Protein AF-0000000087150342 (afdb_homodimer)

Nearest PDB structures (foldseek):
  3lvy-assembly3_E  TM=8.341E-01  e=1.646E-03  Streptococcus mutans
  3lvy-assembly3_F  TM=7.777E-01  e=4.760E-03  Streptococcus mutans
  6k40-assembly3_C  TM=8.260E-01  e=7.714E-03  Deinococcus radiodurans R1 = ATCC 13939 = DSM 20539
  2oyo-assembly1_A  TM=7.943E-01  e=7.004E-03  Deinococcus geothermalis DSM 11300
  2prr-assembly1_E  TM=7.413E-01  e=1.591E-02  Cupriavidus pinatubonensis JMP134

Foldseek 3Di:
DQADFDDDPADPLLVVLCVVDPPVCPVHDRVSRRLSVPSVSNVCLVVLAPLDDVVAQDDLLLSLLLLLLLCLLLVNFQVNLVSCQPRCVVNVHDPVSSVCSNVNALPDPSDDPSSSLSNVVSVCCSPPVDDDPVSVVSCPVPGDPRNVVNSSSNSVSVVVVSCVCVVSVPDHDPVGDDGRPPDD/DQDDFDDDPADPLLVVLCVVDPPVCPVHDRVSRRLSVPSVSNVCLVVLAPLDDVVAQDDLLLSLLLLLLLCLVLVNFQVNLVSCQPRCVVNVHDPVSSVCSNVNALPDPSDDPSSSLSNVVSVCCVPPVDDDPVSVVSCPVPGDPRNVVNSSSNSVSVVVVSCVCVVSVPDHDPVGDDGRPPDD

Radius of gyration: 19.79 Å; Cα contacts (8 Å, |Δi|>4): 520; chains: 2; bounding box: 47×54×46 Å

pLDDT: mean 95.94, std 5.97, range [44.19, 98.94]

Solvent-accessible surface area (backbone atoms only — not comparable to full-atom values): 20322 Å² total; per-residue (Å²): 101,75,65,82,48,60,61,81,84,62,54,70,69,39,42,57,59,59,67,72,48,64,71,87,48,58,80,67,52,64,68,54,23,48,32,40,75,39,48,69,54,29,49,17,56,60,45,33,51,70,84,76,51,82,85,55,71,63,51,67,39,59,50,50,57,27,46,36,24,41,22,25,74,52,67,24,46,45,60,32,27,50,47,47,68,75,40,27,72,85,36,67,58,48,73,66,42,58,50,33,31,56,76,54,57,52,81,44,83,77,51,52,76,73,50,24,54,36,36,45,47,33,49,36,36,72,75,59,30,28,50,55,70,70,60,49,61,65,41,57,87,75,42,54,72,64,27,51,52,50,51,46,51,42,52,19,50,48,49,27,48,24,32,50,34,52,36,34,45,47,73,60,58,83,90,48,80,65,75,55,85,66,85,131,100,76,64,82,48,60,61,82,84,64,56,71,67,38,42,58,59,59,67,71,48,64,72,88,47,59,80,68,54,64,68,55,24,47,32,39,75,39,48,68,55,28,50,17,57,59,44,32,52,69,84,78,51,83,86,56,72,64,52,66,37,59,50,49,56,26,47,37,23,41,23,26,75,54,65,22,45,44,58,34,27,50,46,48,69,75,40,28,72,86,36,67,58,47,72,68,43,57,50,34,31,54,76,52,57,51,82,43,81,77,51,52,77,73,50,25,56,36,37,46,49,34,49,36,37,72,74,58,28,30,50,54,70,70,59,50,61,65,40,57,87,77,44,54,73,66,26,50,52,50,50,46,50,43,52,20,50,49,48,26,48,24,34,50,33,52,37,33,46,47,73,59,60,84,91,48,79,65,74,56,83,66,84,130

Structure (mmCIF, N/CA/C/O backbone):
data_AF-0000000087150342-model_v1
#
loop_
_entity.id
_entity.type
_entity.pdbx_description
1 polymer 'Carboxymuconolactone decarboxylase-like domain-containing protein'
#
loop_
_atom_site.group_PDB
_atom_site.id
_atom_site.type_symbol
_atom_site.label_atom_id
_atom_site.label_alt_id
_atom_site.label_comp_id
_atom_site.label_asym_id
_atom_site.label_entity_id
_atom_site.label_seq_id
_atom_site.pdbx_PDB_ins_code
_atom_site.Cartn_x
_atom_site.Cartn_y
_atom_site.Cartn_z
_atom_site.occupancy
_atom_site.B_iso_or_equiv
_atom_site.auth_seq_id
_atom_site.auth_comp_id
_atom_site.auth_asym_id
_atom_site.auth_atom_id
_atom_site.pdbx_PDB_model_num
ATOM 1 N N . MET A 1 1 ? 22.625 -0.532 2.721 1 93.44 1 MET A N 1
ATOM 2 C CA . MET A 1 1 ? 21.484 -0.766 1.847 1 93.44 1 MET A CA 1
ATOM 3 C C . MET A 1 1 ? 21.609 -2.113 1.141 1 93.44 1 MET A C 1
ATOM 5 O O . MET A 1 1 ? 22.703 -2.508 0.731 1 93.44 1 MET A O 1
ATOM 9 N N . ARG A 1 2 ? 20.547 -2.756 0.981 1 98.19 2 ARG A N 1
ATOM 10 C CA . ARG A 1 2 ? 20.531 -4.129 0.491 1 98.19 2 ARG A CA 1
ATOM 11 C C . ARG A 1 2 ? 20.516 -4.168 -1.033 1 98.19 2 ARG A C 1
ATOM 13 O O . ARG A 1 2 ? 20.953 -5.141 -1.64 1 98.19 2 ARG A O 1
ATOM 20 N N . VAL A 1 3 ? 19.922 -3.162 -1.651 1 97.88 3 VAL A N 1
ATOM 21 C CA . VAL A 1 3 ? 19.828 -3.025 -3.102 1 97.88 3 VAL A CA 1
ATOM 22 C C . VAL A 1 3 ? 20.469 -1.705 -3.533 1 97.88 3 VAL A C 1
ATOM 24 O O . VAL A 1 3 ? 20.25 -0.667 -2.908 1 97.88 3 VAL A O 1
ATOM 27 N N . GLU A 1 4 ? 21.312 -1.783 -4.543 1 95.75 4 GLU A N 1
ATOM 28 C CA . GLU A 1 4 ? 21.953 -0.568 -5.039 1 95.75 4 GLU A CA 1
ATOM 29 C C . GLU A 1 4 ? 21 0.244 -5.906 1 95.75 4 GLU A C 1
ATOM 31 O O . GLU A 1 4 ? 20.469 -0.259 -6.902 1 95.75 4 GLU A O 1
ATOM 36 N N . PRO A 1 5 ? 20.75 1.471 -5.5 1 94.94 5 PRO A N 1
ATOM 37 C CA . PRO A 1 5 ? 19.938 2.312 -6.375 1 94.94 5 PRO A CA 1
ATOM 38 C C . PRO A 1 5 ? 20.641 2.67 -7.68 1 94.94 5 PRO A C 1
ATOM 40 O O . PRO A 1 5 ? 21.859 2.578 -7.77 1 94.94 5 PRO A O 1
ATOM 43 N N . LEU A 1 6 ? 19.891 3.012 -8.617 1 93.12 6 LEU A N 1
ATOM 44 C CA . LEU A 1 6 ? 20.484 3.498 -9.859 1 93.12 6 LEU A CA 1
ATOM 45 C C . LEU A 1 6 ? 21.25 4.789 -9.633 1 93.12 6 LEU A C 1
ATOM 47 O O . LEU A 1 6 ? 20.828 5.648 -8.859 1 93.12 6 LEU A O 1
ATOM 51 N N . ILE A 1 7 ? 22.297 4.836 -10.336 1 89.06 7 ILE A N 1
ATOM 52 C CA . ILE A 1 7 ? 23.094 6.059 -10.312 1 89.06 7 ILE A CA 1
ATOM 53 C C . ILE A 1 7 ? 23.172 6.652 -11.719 1 89.06 7 ILE A C 1
ATOM 55 O O . ILE A 1 7 ? 23.109 5.922 -12.711 1 89.06 7 ILE A O 1
ATOM 59 N N . PRO A 1 8 ? 23.203 7.973 -11.844 1 90 8 PRO A N 1
ATOM 60 C CA . PRO A 1 8 ? 23.344 8.562 -13.172 1 90 8 PRO A CA 1
ATOM 61 C C . PRO A 1 8 ? 24.562 8.039 -13.93 1 90 8 PRO A C 1
ATOM 63 O O . PRO A 1 8 ? 25.547 7.598 -13.312 1 90 8 PRO A O 1
ATOM 66 N N . PRO A 1 9 ? 24.531 8.211 -15.273 1 93.62 9 PRO A N 1
ATOM 67 C CA . PRO A 1 9 ? 23.422 8.695 -16.094 1 93.62 9 PRO A CA 1
ATOM 68 C C . PRO A 1 9 ? 22.266 7.699 -16.188 1 93.62 9 PRO A C 1
ATOM 70 O O . PRO A 1 9 ? 22.5 6.492 -16.266 1 93.62 9 PRO A O 1
ATOM 73 N N . TYR A 1 10 ? 21.078 8.234 -16.078 1 94.5 10 TYR A N 1
ATOM 74 C CA . TYR A 1 10 ? 19.875 7.426 -16.188 1 94.5 10 TYR A CA 1
ATOM 75 C C . TYR A 1 10 ? 19.516 7.184 -17.641 1 94.5 10 TYR A C 1
ATOM 77 O O . TYR A 1 10 ? 19.875 7.965 -18.531 1 94.5 10 TYR A O 1
ATOM 85 N N . SER A 1 11 ? 18.875 6.066 -17.859 1 94.88 11 SER A N 1
ATOM 86 C CA . SER A 1 11 ? 18.266 5.891 -19.172 1 94.88 11 SER A CA 1
ATOM 87 C C . SER A 1 11 ? 17.266 6.996 -19.469 1 94.88 11 SER A C 1
ATOM 89 O O . SER A 1 11 ? 16.781 7.668 -18.547 1 94.88 11 SER A O 1
ATOM 91 N N . ALA A 1 12 ? 16.922 7.203 -20.688 1 96.12 12 ALA A N 1
ATOM 92 C CA . ALA A 1 12 ? 15.977 8.227 -21.094 1 96.12 12 ALA A CA 1
ATOM 93 C C . ALA A 1 12 ? 14.617 8.016 -20.438 1 96.12 12 ALA A C 1
ATOM 95 O O . ALA A 1 12 ? 13.953 8.977 -20.047 1 96.12 12 ALA A O 1
ATOM 96 N N . HIS A 1 13 ? 14.211 6.777 -20.344 1 96.06 13 HIS A N 1
ATOM 97 C CA . HIS A 1 13 ? 12.914 6.457 -19.75 1 96.06 13 HIS A CA 1
ATOM 98 C C . HIS A 1 13 ? 12.883 6.816 -18.281 1 96.06 13 HIS A C 1
ATOM 100 O O . HIS A 1 13 ? 11.922 7.422 -17.797 1 96.06 13 HIS A O 1
ATOM 106 N N . VAL A 1 14 ? 13.961 6.453 -17.562 1 96.44 14 VAL A N 1
ATOM 107 C CA . VAL A 1 14 ? 14.039 6.766 -16.141 1 96.44 14 VAL A CA 1
ATOM 108 C C . VAL A 1 14 ? 14.133 8.273 -15.938 1 96.44 14 VAL A C 1
ATOM 110 O O . VAL A 1 14 ? 13.461 8.844 -15.078 1 96.44 14 VAL A O 1
ATOM 113 N N . GLN A 1 15 ? 14.93 8.898 -16.797 1 95.69 15 GLN A N 1
ATOM 114 C CA . GLN A 1 15 ? 15.094 10.344 -16.703 1 95.69 15 GLN A CA 1
ATOM 115 C C . GLN A 1 15 ? 13.758 11.062 -16.906 1 95.69 15 GLN A C 1
ATOM 117 O O . GLN A 1 15 ? 13.461 12.039 -16.219 1 95.69 15 GLN A O 1
ATOM 122 N N . ALA A 1 16 ? 12.984 10.664 -17.812 1 96.31 16 ALA A N 1
ATOM 123 C CA . ALA A 1 16 ? 11.68 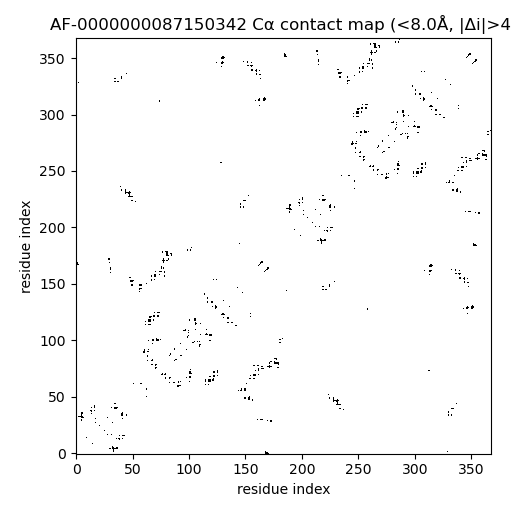11.258 -18.094 1 96.31 16 ALA A CA 1
ATOM 124 C C . ALA A 1 16 ? 10.773 11.203 -16.875 1 96.31 16 ALA A C 1
ATOM 126 O O . ALA A 1 16 ? 10.047 12.156 -16.578 1 96.31 16 ALA A O 1
ATOM 127 N N . GLU A 1 17 ? 10.805 10.023 -16.156 1 95.5 17 GLU A N 1
ATOM 128 C CA . GLU A 1 17 ? 10.016 9.883 -14.938 1 95.5 17 GLU A CA 1
ATOM 129 C C . GLU A 1 17 ? 10.523 10.82 -13.844 1 95.5 17 GLU A C 1
ATOM 131 O O . GLU A 1 17 ? 9.734 11.453 -13.148 1 95.5 17 GLU A O 1
ATOM 136 N N . LEU A 1 18 ? 11.828 10.906 -13.672 1 95.31 18 LEU A N 1
ATOM 137 C CA . LEU A 1 18 ? 12.438 11.711 -12.617 1 95.31 18 LEU A CA 1
ATOM 138 C C . LEU A 1 18 ? 12.227 13.195 -12.883 1 95.31 18 LEU A C 1
ATOM 140 O O . LEU A 1 18 ? 12.094 13.984 -11.945 1 95.31 18 LEU A O 1
ATOM 144 N N . ASP A 1 19 ? 12.094 13.594 -14.188 1 95.69 19 ASP A N 1
ATOM 145 C CA . ASP A 1 19 ? 11.883 14.984 -14.578 1 95.69 19 ASP A CA 1
ATOM 146 C C . ASP A 1 19 ? 10.508 15.477 -14.133 1 95.69 19 ASP A C 1
ATOM 148 O O . ASP A 1 19 ? 10.266 16.688 -14.078 1 95.69 19 ASP A O 1
ATOM 152 N N . LEU A 1 20 ? 9.633 14.578 -13.852 1 94.25 20 LEU A N 1
ATOM 153 C CA . LEU A 1 20 ? 8.281 14.938 -13.438 1 94.25 20 LEU A CA 1
ATOM 154 C C . LEU A 1 20 ? 8.227 15.219 -11.945 1 94.25 20 LEU A C 1
ATOM 156 O O . LEU A 1 20 ? 7.219 15.719 -11.438 1 94.25 20 LEU A O 1
ATOM 160 N N . LEU A 1 21 ? 9.305 14.93 -11.164 1 93.94 21 LEU A N 1
ATOM 161 C CA . LEU A 1 21 ? 9.344 15.172 -9.727 1 93.94 21 LEU A CA 1
ATOM 162 C C . LEU A 1 21 ? 9.578 16.656 -9.43 1 93.94 21 LEU A C 1
ATOM 164 O O . LEU A 1 21 ? 10.203 17.359 -10.227 1 93.94 21 LEU A O 1
ATOM 168 N N . PRO A 1 22 ? 9.086 17.094 -8.273 1 91.06 22 PRO A N 1
ATOM 169 C CA . PRO A 1 22 ? 9.477 18.453 -7.863 1 91.06 22 PRO A CA 1
ATOM 170 C C . PRO A 1 22 ? 10.992 18.641 -7.836 1 91.06 22 PRO A C 1
ATOM 172 O O . PRO A 1 22 ? 11.727 17.734 -7.43 1 91.06 22 PRO A O 1
ATOM 175 N N . LYS A 1 23 ? 11.391 19.797 -8.234 1 91.94 23 LYS A N 1
ATOM 176 C CA . LYS A 1 23 ? 12.812 20.109 -8.312 1 91.94 23 LYS A CA 1
ATOM 177 C C . LYS A 1 23 ? 13.477 19.969 -6.945 1 91.94 23 LYS A C 1
ATOM 179 O O . LYS A 1 23 ? 14.633 19.547 -6.852 1 91.94 23 LYS A O 1
ATOM 184 N N . SER A 1 24 ? 12.734 20.234 -5.926 1 89.12 24 SER A N 1
ATOM 185 C CA . SER A 1 24 ? 13.266 20.203 -4.566 1 89.12 24 SER A CA 1
ATOM 186 C C . SER A 1 24 ? 13.586 18.766 -4.133 1 89.12 24 SER A C 1
ATOM 188 O O . SER A 1 24 ? 14.258 18.562 -3.123 1 89.12 24 SER A O 1
ATOM 190 N N . TRP A 1 25 ? 13.133 17.797 -4.895 1 90.25 25 TRP A N 1
ATOM 191 C CA . TRP A 1 25 ? 13.367 16.391 -4.543 1 90.25 25 TRP A CA 1
ATOM 192 C C . TRP A 1 25 ? 14.602 15.852 -5.25 1 90.25 25 TRP A C 1
ATOM 194 O O . TRP A 1 25 ? 15.008 14.711 -5.023 1 90.25 25 TRP A O 1
ATOM 204 N N . LEU A 1 26 ? 15.312 16.781 -5.996 1 87.88 26 LEU A N 1
ATOM 205 C CA . LEU A 1 26 ? 16.469 16.359 -6.777 1 87.88 26 LEU A CA 1
ATOM 206 C C . LEU A 1 26 ? 17.766 16.734 -6.078 1 87.88 26 LEU A C 1
ATOM 208 O O . LEU A 1 26 ? 17.875 17.828 -5.512 1 87.88 26 LEU A O 1
ATOM 212 N N . PRO A 1 27 ? 18.875 15.789 -6.137 1 90.12 27 PRO A N 1
ATOM 213 C CA . PRO A 1 27 ? 18.781 14.43 -6.676 1 90.12 27 PRO A CA 1
ATOM 214 C C . PRO A 1 27 ? 17.688 13.602 -6 1 90.12 27 PRO A C 1
ATOM 216 O O . PRO A 1 27 ? 17.375 13.836 -4.832 1 90.12 27 PRO A O 1
ATOM 219 N N . PRO A 1 28 ? 17.156 12.664 -6.746 1 93 28 PRO A N 1
ATOM 220 C CA . PRO A 1 28 ? 15.953 11.992 -6.246 1 93 28 PRO A CA 1
ATOM 221 C C . PRO A 1 28 ? 16.203 11.219 -4.953 1 93 28 PRO A C 1
ATOM 223 O O . PRO A 1 28 ? 17.312 10.719 -4.734 1 93 28 PRO A O 1
ATOM 226 N N . PHE A 1 29 ? 15.094 11.141 -4.141 1 94 29 PHE A N 1
ATOM 227 C CA . PHE A 1 29 ? 15.172 10.297 -2.953 1 94 29 PHE A CA 1
ATOM 228 C C . PHE A 1 29 ? 15.477 8.852 -3.336 1 94 29 PHE A C 1
ATOM 230 O O . PHE A 1 29 ? 15.164 8.414 -4.445 1 94 29 PHE A O 1
ATOM 237 N N . GLN A 1 30 ? 16.031 8.133 -2.471 1 95.19 30 GLN A N 1
ATOM 238 C CA . GLN A 1 30 ? 16.578 6.801 -2.732 1 95.19 30 GLN A CA 1
ATOM 239 C C . GLN A 1 30 ? 15.492 5.871 -3.281 1 95.19 30 GLN A C 1
ATOM 241 O O . GLN A 1 30 ? 15.781 4.988 -4.094 1 95.19 30 GLN A O 1
ATOM 246 N N . HIS A 1 31 ? 14.234 6.062 -2.838 1 97.44 31 HIS A N 1
ATOM 247 C CA . HIS A 1 31 ? 13.148 5.211 -3.32 1 97.44 31 HIS A CA 1
ATOM 248 C C . HIS A 1 31 ? 13.039 5.266 -4.84 1 97.44 31 HIS A C 1
ATOM 250 O O . HIS A 1 31 ? 12.82 4.238 -5.488 1 97.44 31 HIS A O 1
ATOM 256 N N . TYR A 1 32 ? 13.258 6.449 -5.387 1 96.81 32 TYR A N 1
ATOM 257 C CA . TYR A 1 32 ? 13.148 6.621 -6.832 1 96.81 32 TYR A CA 1
ATOM 258 C C . TYR A 1 32 ? 14.312 5.949 -7.551 1 96.81 32 TYR A C 1
ATOM 260 O O . TYR A 1 32 ? 14.133 5.375 -8.625 1 96.81 32 TYR A O 1
ATOM 268 N N . GLY A 1 33 ? 15.477 6.027 -6.945 1 95.94 33 GLY A N 1
ATOM 269 C CA . GLY A 1 33 ? 16.609 5.32 -7.508 1 95.94 33 GLY A CA 1
ATOM 270 C C . GLY A 1 33 ? 16.469 3.812 -7.469 1 95.94 33 GLY A C 1
ATOM 271 O O . GLY A 1 33 ? 16.828 3.121 -8.422 1 95.94 33 GLY A O 1
ATOM 272 N N . LEU A 1 34 ? 15.938 3.303 -6.363 1 98.06 34 LEU A N 1
ATOM 273 C CA . LEU A 1 34 ? 15.703 1.869 -6.234 1 98.06 34 LEU A CA 1
ATOM 274 C C . LEU A 1 34 ? 14.688 1.39 -7.27 1 98.06 34 LEU A C 1
ATOM 276 O O . LEU A 1 34 ? 14.961 0.444 -8.016 1 98.06 34 LEU A O 1
ATOM 280 N N . LEU A 1 35 ? 13.547 2.125 -7.371 1 98.12 35 LEU A N 1
ATOM 281 C CA . LEU A 1 35 ? 12.477 1.703 -8.266 1 98.12 35 LEU A CA 1
ATOM 282 C C . LEU A 1 35 ? 12.828 2.012 -9.719 1 98.12 35 LEU A C 1
ATOM 284 O O . LEU A 1 35 ? 12.273 1.407 -10.641 1 98.12 35 LEU A O 1
ATOM 288 N N . GLY A 1 36 ? 13.789 2.891 -9.945 1 97.19 36 GLY A N 1
ATOM 289 C CA . GLY A 1 36 ? 14.273 3.229 -11.273 1 97.19 36 GLY A CA 1
ATOM 290 C C . GLY A 1 36 ? 14.992 2.082 -11.961 1 97.19 36 GLY A C 1
ATOM 291 O O . GLY A 1 36 ? 15.242 2.131 -13.164 1 97.19 36 GLY A O 1
ATOM 292 N N . ARG A 1 37 ? 15.344 1.051 -11.18 1 97.06 37 ARG A N 1
ATOM 293 C CA . ARG A 1 37 ? 15.961 -0.134 -11.766 1 97.06 37 ARG A CA 1
ATOM 294 C C . ARG A 1 37 ? 15.078 -0.734 -12.852 1 97.06 37 ARG A C 1
ATOM 296 O O . ARG A 1 37 ? 15.57 -1.401 -13.766 1 97.06 37 ARG A O 1
ATOM 303 N N . ASP A 1 38 ? 13.797 -0.529 -12.773 1 96.81 38 ASP A N 1
ATOM 304 C CA . ASP A 1 38 ? 12.812 -0.771 -13.812 1 96.81 38 ASP A CA 1
ATOM 305 C C . ASP A 1 38 ? 11.875 0.423 -13.969 1 96.81 38 ASP A C 1
ATOM 307 O O . ASP A 1 38 ? 11.07 0.71 -13.078 1 96.81 38 ASP A O 1
ATOM 311 N N . PRO A 1 39 ? 11.883 1.073 -15.141 1 96.12 39 PRO A N 1
ATOM 312 C CA . PRO A 1 39 ? 11.086 2.291 -15.297 1 96.12 39 PRO A CA 1
ATOM 313 C C . PRO A 1 39 ? 9.594 2.045 -15.117 1 96.12 39 PRO A C 1
ATOM 315 O O . PRO A 1 39 ? 8.852 2.959 -14.75 1 96.12 39 PRO A O 1
ATOM 318 N N . ARG A 1 40 ? 9.156 0.819 -15.344 1 97.12 40 ARG A N 1
ATOM 319 C CA . ARG A 1 40 ? 7.746 0.508 -15.141 1 97.12 40 ARG A CA 1
ATOM 320 C C . ARG A 1 40 ? 7.398 0.479 -13.648 1 97.12 40 ARG A C 1
ATOM 322 O O . ARG A 1 40 ? 6.32 0.922 -13.25 1 97.12 40 ARG A O 1
ATOM 329 N N . LEU A 1 41 ? 8.312 -0.052 -12.797 1 98.25 41 LEU A N 1
ATOM 330 C CA . LEU A 1 41 ? 8.125 -0.018 -11.352 1 98.25 41 LEU A CA 1
ATOM 331 C C . LEU A 1 41 ? 8.172 1.415 -10.828 1 98.25 41 LEU A C 1
ATOM 333 O O . LEU A 1 41 ? 7.355 1.796 -9.984 1 98.25 41 LEU A O 1
ATOM 337 N N . LEU A 1 42 ? 9.102 2.193 -11.383 1 97.88 42 LEU A N 1
ATOM 338 C CA . LEU A 1 42 ? 9.211 3.594 -10.992 1 97.88 42 LEU A CA 1
ATOM 339 C C . LEU A 1 42 ? 7.938 4.355 -11.336 1 97.88 42 LEU A C 1
ATOM 341 O O . LEU A 1 42 ? 7.426 5.117 -10.508 1 97.88 42 LEU A O 1
ATOM 345 N N . ARG A 1 43 ? 7.395 4.148 -12.508 1 96.94 43 ARG A N 1
ATOM 346 C CA . ARG A 1 43 ? 6.18 4.828 -12.953 1 96.94 43 ARG A CA 1
ATOM 347 C C . ARG A 1 43 ? 4.992 4.461 -12.07 1 96.94 43 ARG A C 1
ATOM 349 O O . ARG A 1 43 ? 4.234 5.332 -11.648 1 96.94 43 ARG A O 1
ATOM 356 N N . ALA A 1 44 ? 4.836 3.191 -11.797 1 97.75 44 ALA A N 1
ATOM 357 C CA . ALA A 1 44 ? 3.744 2.725 -10.953 1 97.75 44 ALA A CA 1
ATOM 358 C C . ALA A 1 44 ? 3.826 3.342 -9.555 1 97.75 44 ALA A C 1
ATOM 360 O O . ALA A 1 44 ? 2.816 3.791 -9.008 1 97.75 44 ALA A O 1
ATOM 361 N N . TYR A 1 45 ? 5.035 3.391 -9.008 1 98.31 45 TYR A N 1
ATOM 362 C CA . TYR A 1 45 ? 5.285 3.967 -7.688 1 98.31 45 TYR A CA 1
ATOM 363 C C . TYR A 1 45 ? 4.93 5.449 -7.664 1 98.31 45 TYR A C 1
ATOM 365 O O . TYR A 1 45 ? 4.223 5.91 -6.766 1 98.31 45 TYR A O 1
ATOM 373 N N . ARG A 1 46 ? 5.387 6.109 -8.672 1 96.62 46 ARG A N 1
ATOM 374 C CA . ARG A 1 46 ? 5.164 7.547 -8.742 1 96.62 46 ARG A CA 1
ATOM 375 C C . ARG A 1 46 ? 3.684 7.863 -8.93 1 96.62 46 ARG A C 1
ATOM 377 O O . ARG A 1 46 ? 3.127 8.711 -8.227 1 96.62 46 ARG A O 1
ATOM 384 N N . LEU A 1 47 ? 3.043 7.172 -9.812 1 95.25 47 LEU A N 1
ATOM 385 C CA . LEU A 1 47 ? 1.661 7.477 -10.164 1 95.25 47 LEU A CA 1
ATOM 386 C C . LEU A 1 47 ? 0.697 6.949 -9.109 1 95.25 47 LEU A C 1
ATOM 388 O O . LEU A 1 47 ? -0.437 7.422 -9.008 1 95.25 47 LEU A O 1
ATOM 392 N N . GLY A 1 48 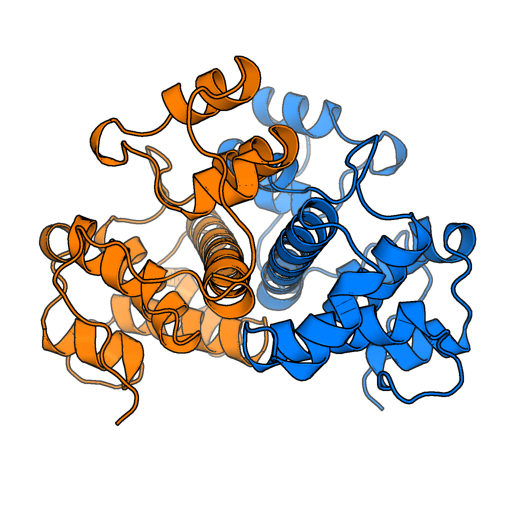? 1.179 5.984 -8.375 1 96.75 48 GLY A N 1
ATOM 393 C CA . GLY A 1 48 ? 0.32 5.387 -7.367 1 96.75 48 GLY A CA 1
ATOM 394 C C . GLY A 1 48 ? 0.19 6.238 -6.117 1 96.75 48 GLY A C 1
ATOM 395 O O . GLY A 1 48 ? -0.654 5.969 -5.262 1 96.75 48 GLY A O 1
ATOM 396 N N . SER A 1 49 ? 1.078 7.27 -6.18 1 93.31 49 SER A N 1
ATOM 397 C CA . SER A 1 49 ? 1.004 8.156 -5.023 1 93.31 49 SER A CA 1
ATOM 398 C C . SER A 1 49 ? -0.115 9.18 -5.184 1 93.31 49 SER A C 1
ATOM 400 O O . SER A 1 49 ? -0.271 9.773 -6.254 1 93.31 49 SER A O 1
ATOM 402 N N . VAL A 1 50 ? -1.024 9.344 -4.066 1 94.75 50 VAL A N 1
ATOM 403 C CA . VAL A 1 50 ? -2.096 10.336 -4.109 1 94.75 50 VAL A CA 1
ATOM 404 C C . VAL A 1 50 ? -1.846 11.406 -3.053 1 94.75 50 VAL A C 1
ATOM 406 O O . VAL A 1 50 ? -2.768 12.125 -2.656 1 94.75 50 VAL A O 1
ATOM 409 N N . ALA A 1 51 ? -0.579 11.531 -2.717 1 90.75 51 ALA A N 1
ATOM 410 C CA . ALA A 1 51 ? -0.239 12.414 -1.608 1 90.75 51 ALA A CA 1
ATOM 411 C C . ALA A 1 51 ? -0.303 13.875 -2.037 1 90.75 51 ALA A C 1
ATOM 413 O O . ALA A 1 51 ? -0.516 14.766 -1.207 1 90.75 51 ALA A O 1
ATOM 414 N N . TYR A 1 52 ? -0.23 14.094 -3.428 1 91.94 52 TYR A N 1
ATOM 415 C CA . TYR A 1 52 ? -0.06 15.492 -3.818 1 91.94 52 TYR A CA 1
ATOM 416 C C . TYR A 1 52 ? -1.114 15.906 -4.836 1 91.94 52 TYR A C 1
ATOM 418 O O . TYR A 1 52 ? -0.835 16.703 -5.742 1 91.94 52 TYR A O 1
ATOM 426 N N . LEU A 1 53 ? -2.252 15.273 -4.652 1 92.38 53 LEU A N 1
ATOM 427 C CA . LEU A 1 53 ? -3.387 15.695 -5.465 1 92.38 53 LEU A CA 1
ATOM 428 C C . LEU A 1 53 ? -3.688 17.172 -5.25 1 92.38 53 LEU A C 1
ATOM 430 O O . LEU A 1 53 ? -3.719 17.656 -4.113 1 92.38 53 LEU A O 1
ATOM 434 N N . ASP A 1 54 ? -3.957 17.891 -6.34 1 91.88 54 ASP A N 1
ATOM 435 C CA . ASP A 1 54 ? -4.297 19.312 -6.293 1 91.88 54 ASP A CA 1
ATOM 436 C C . ASP A 1 54 ? -5.422 19.641 -7.27 1 91.88 54 ASP A C 1
ATOM 438 O O . ASP A 1 54 ? -5.227 19.594 -8.484 1 91.88 54 ASP A O 1
ATOM 442 N N . PRO A 1 55 ? -6.668 19.984 -6.871 1 95.12 55 PRO A N 1
ATOM 443 C CA . PRO A 1 55 ? -7.023 20.031 -5.449 1 95.12 55 PRO A CA 1
ATOM 444 C C . PRO A 1 55 ? -7.211 18.656 -4.836 1 95.12 55 PRO A C 1
ATOM 446 O O . PRO A 1 55 ? -7.641 17.719 -5.523 1 95.12 55 PRO A O 1
ATOM 449 N N . GLY A 1 56 ? -6.852 18.531 -3.535 1 96.5 56 GLY A N 1
ATOM 450 C CA . GLY A 1 56 ? -7.113 17.312 -2.801 1 96.5 56 GLY A CA 1
ATOM 451 C C . GLY A 1 56 ? -8.422 17.344 -2.031 1 96.5 56 GLY A C 1
ATOM 452 O O . GLY A 1 56 ? -9.156 18.328 -2.09 1 96.5 56 GLY A O 1
ATOM 453 N N . HIS A 1 57 ? -8.703 16.188 -1.372 1 98.44 57 HIS A N 1
ATOM 454 C CA . HIS A 1 57 ? -9.93 16.062 -0.598 1 98.44 57 HIS A CA 1
ATOM 455 C C . HIS A 1 57 ? -9.664 16.266 0.892 1 98.44 57 HIS A C 1
ATOM 457 O O . HIS A 1 57 ? -10.594 16.219 1.702 1 98.44 57 HIS A O 1
ATOM 463 N N . ILE A 1 58 ? -8.367 16.422 1.237 1 98.38 58 ILE A N 1
ATOM 464 C CA . ILE A 1 58 ? -7.961 16.656 2.617 1 98.38 58 ILE A CA 1
ATOM 465 C C . ILE A 1 58 ? -6.992 17.844 2.674 1 98.38 58 ILE A C 1
ATOM 467 O O . ILE A 1 58 ? -6.336 18.156 1.679 1 98.38 58 ILE A O 1
ATOM 471 N N . THR A 1 59 ? -6.887 18.484 3.799 1 97.94 59 THR A N 1
ATOM 472 C CA . THR A 1 59 ? -5.984 19.609 3.98 1 97.94 59 THR A CA 1
ATOM 473 C C . THR A 1 59 ? -4.547 19.141 4.176 1 97.94 59 THR A C 1
ATOM 475 O O . THR A 1 59 ? -4.316 17.953 4.441 1 97.94 59 THR A O 1
ATOM 478 N N . LEU A 1 60 ? -3.656 20.062 4.059 1 98.12 60 LEU A N 1
ATOM 479 C CA . LEU A 1 60 ? -2.248 19.766 4.305 1 98.12 60 LEU A CA 1
ATOM 480 C C . LEU A 1 60 ? -2.043 19.234 5.719 1 98.12 60 LEU A C 1
ATOM 482 O O . LEU A 1 60 ? -1.307 18.266 5.918 1 98.12 60 LEU A O 1
ATOM 486 N N . ARG A 1 61 ? -2.658 19.859 6.691 1 98.5 61 ARG A N 1
ATOM 487 C CA . ARG A 1 61 ? -2.51 19.406 8.07 1 98.5 61 ARG A CA 1
ATOM 488 C C . ARG A 1 61 ? -3.061 18 8.25 1 98.5 61 ARG A C 1
ATOM 490 O O . ARG A 1 61 ? -2.416 17.141 8.867 1 98.5 61 ARG A O 1
ATOM 497 N N . GLN A 1 62 ? -4.277 17.688 7.684 1 98.62 62 GLN A N 1
ATOM 498 C CA . GLN A 1 62 ? -4.859 16.344 7.785 1 98.62 62 GLN A CA 1
ATOM 499 C C . GLN A 1 62 ? -3.936 15.297 7.184 1 98.62 62 GLN A C 1
ATOM 501 O O . GLN A 1 62 ? -3.715 14.242 7.785 1 98.62 62 GLN A O 1
ATOM 506 N N . ARG A 1 63 ? -3.375 15.625 6.055 1 98.75 63 ARG A N 1
ATOM 507 C CA . ARG A 1 63 ? -2.461 14.711 5.371 1 98.75 63 ARG A CA 1
ATOM 508 C C . ARG A 1 63 ? -1.242 14.406 6.238 1 98.75 63 ARG A C 1
ATOM 510 O O . ARG A 1 63 ? -0.883 13.242 6.426 1 98.75 63 ARG A O 1
ATOM 517 N N . GLU A 1 64 ? -0.668 15.438 6.797 1 98.69 64 GLU A N 1
ATOM 518 C C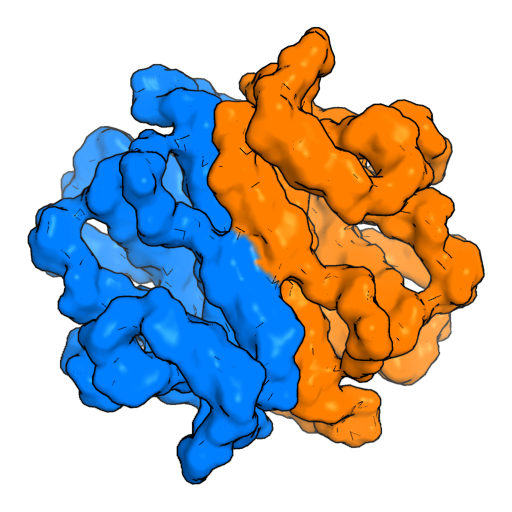A . GLU A 1 64 ? 0.616 15.25 7.465 1 98.69 64 GLU A CA 1
ATOM 519 C C . GLU A 1 64 ? 0.434 14.625 8.844 1 98.69 64 GLU A C 1
ATOM 521 O O . GLU A 1 64 ? 1.251 13.805 9.273 1 98.69 64 GLU A O 1
ATOM 526 N N . VAL A 1 65 ? -0.647 14.992 9.562 1 98.88 65 VAL A N 1
ATOM 527 C CA . VAL A 1 65 ? -0.933 14.336 10.836 1 98.88 65 VAL A CA 1
ATOM 528 C C . VAL A 1 65 ? -1.136 12.836 10.602 1 98.88 65 VAL A C 1
ATOM 530 O O . VAL A 1 65 ? -0.568 12.008 11.32 1 98.88 65 VAL A O 1
ATOM 533 N N . PHE A 1 66 ? -1.916 12.5 9.602 1 98.94 66 PHE A N 1
ATOM 534 C CA . PHE A 1 66 ? -2.213 11.117 9.266 1 98.94 66 PHE A CA 1
ATOM 535 C C . PHE A 1 66 ? -0.944 10.375 8.867 1 98.94 66 PHE A C 1
ATOM 537 O O . PHE A 1 66 ? -0.662 9.297 9.398 1 98.94 66 PHE A O 1
ATOM 544 N N . LEU A 1 67 ? -0.104 10.961 8.031 1 98.88 67 LEU A N 1
ATOM 545 C CA . LEU A 1 67 ? 1.061 10.273 7.488 1 98.88 67 LEU A CA 1
ATOM 546 C C . LEU A 1 67 ? 2.162 10.156 8.531 1 98.88 67 LEU A C 1
ATOM 548 O O . LEU A 1 67 ? 2.906 9.172 8.555 1 98.88 67 LEU A O 1
ATOM 552 N N . LEU A 1 68 ? 2.244 11.148 9.43 1 98.75 68 LEU A N 1
ATOM 553 C CA . LEU A 1 68 ? 3.195 11.016 10.523 1 98.75 68 LEU A CA 1
ATOM 554 C C . LEU A 1 68 ? 2.863 9.805 11.391 1 98.75 68 LEU A C 1
ATOM 556 O O . LEU A 1 68 ? 3.76 9.055 11.789 1 98.75 68 LEU A O 1
ATOM 560 N N . ARG A 1 69 ? 1.579 9.57 11.625 1 98.88 69 ARG A N 1
ATOM 561 C CA . ARG A 1 69 ? 1.201 8.414 12.438 1 98.88 69 ARG A CA 1
ATOM 562 C C . ARG A 1 69 ? 1.391 7.117 11.664 1 98.88 69 ARG A C 1
ATOM 564 O O . ARG A 1 69 ? 1.864 6.121 12.219 1 98.88 69 ARG A O 1
ATOM 571 N N . VAL A 1 70 ? 1.032 7.113 10.352 1 98.81 70 VAL A N 1
ATOM 572 C CA . VAL A 1 70 ? 1.196 5.922 9.523 1 98.81 70 VAL A CA 1
ATOM 573 C C . VAL A 1 70 ? 2.664 5.5 9.516 1 98.81 70 VAL A C 1
ATOM 575 O O . VAL A 1 70 ? 2.979 4.328 9.734 1 98.81 70 VAL A O 1
ATOM 578 N N . THR A 1 71 ? 3.576 6.461 9.242 1 98.38 71 THR A N 1
ATOM 579 C CA . THR A 1 71 ? 5 6.145 9.188 1 98.38 71 THR A CA 1
ATOM 580 C C . THR A 1 71 ? 5.539 5.844 10.586 1 98.38 71 THR A C 1
ATOM 582 O O . THR A 1 71 ? 6.402 4.977 10.75 1 98.38 71 THR A O 1
ATOM 585 N N . GLY A 1 72 ? 5.023 6.516 11.625 1 98.12 72 GLY A N 1
ATOM 586 C CA . GLY A 1 72 ? 5.398 6.23 12.992 1 98.12 72 GLY A CA 1
ATOM 587 C C . GLY A 1 72 ? 5.066 4.812 13.422 1 98.12 72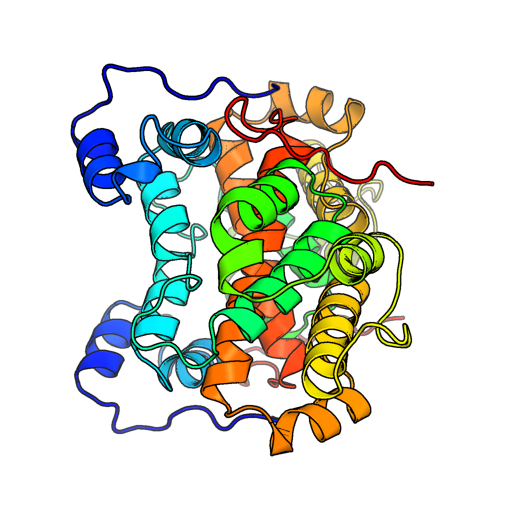 GLY A C 1
ATOM 588 O O . GLY A 1 72 ? 5.898 4.125 14.016 1 98.12 72 GLY A O 1
ATOM 589 N N . ARG A 1 73 ? 3.857 4.324 13.094 1 98.25 73 ARG A N 1
ATOM 590 C CA . ARG A 1 73 ? 3.418 2.982 13.461 1 98.25 73 ARG A CA 1
ATOM 591 C C . ARG A 1 73 ? 4.277 1.919 12.789 1 98.25 73 ARG A C 1
ATOM 593 O O . ARG A 1 73 ? 4.508 0.849 13.352 1 98.25 73 ARG A O 1
ATOM 600 N N . CYS A 1 74 ? 4.777 2.271 11.625 1 97.94 74 CYS A N 1
ATOM 601 C CA . CYS A 1 74 ? 5.641 1.347 10.898 1 97.94 74 CYS A CA 1
ATOM 602 C C . CYS A 1 74 ? 7.086 1.459 11.367 1 97.94 74 CYS A C 1
ATOM 604 O O . CYS A 1 74 ? 7.953 0.722 10.906 1 97.94 74 CYS A O 1
ATOM 606 N N . GLN A 1 75 ? 7.363 2.447 12.227 1 97 75 GLN A N 1
ATOM 607 C CA . GLN A 1 75 ? 8.727 2.744 12.641 1 97 75 GLN A CA 1
ATOM 608 C C . GLN A 1 75 ? 9.617 3.027 11.438 1 97 75 GLN A C 1
ATOM 610 O O . GLN A 1 75 ? 10.75 2.539 11.367 1 97 75 GLN A O 1
ATOM 615 N N . ASN A 1 76 ? 9.023 3.684 10.539 1 97.44 76 ASN A N 1
ATOM 616 C CA . ASN A 1 76 ? 9.734 4.047 9.312 1 97.44 76 ASN A CA 1
ATOM 617 C C . ASN A 1 76 ? 10.391 5.422 9.438 1 97.44 76 ASN A C 1
ATOM 619 O O . ASN A 1 76 ? 9.828 6.422 8.984 1 97.44 76 ASN A O 1
ATOM 623 N N . GLY A 1 77 ? 11.594 5.453 9.883 1 96.56 77 GLY A N 1
ATOM 624 C CA . GLY A 1 77 ? 12.312 6.703 10.086 1 96.56 77 GLY A CA 1
ATOM 625 C C . GLY A 1 77 ? 12.586 7.453 8.797 1 96.56 77 GLY A C 1
ATOM 626 O O . GLY A 1 77 ? 12.547 8.68 8.773 1 96.56 77 GLY A O 1
ATOM 627 N N . PHE A 1 78 ? 12.812 6.762 7.695 1 96.94 78 PHE A N 1
ATOM 628 C CA . PHE A 1 78 ? 13.086 7.391 6.406 1 96.94 78 PHE A CA 1
ATOM 629 C C . PHE A 1 78 ? 11.953 8.328 6.004 1 96.94 78 PHE A C 1
ATOM 631 O O . PHE A 1 78 ? 12.18 9.508 5.758 1 96.94 78 PHE A O 1
ATOM 638 N N . GLU A 1 79 ? 10.719 7.809 6.016 1 97.44 79 GLU A N 1
ATOM 639 C CA . GLU A 1 79 ? 9.562 8.586 5.586 1 97.44 79 GLU A CA 1
ATOM 640 C C . GLU A 1 79 ? 9.172 9.625 6.633 1 97.44 79 GLU A C 1
ATOM 642 O O . GLU A 1 79 ? 8.844 10.766 6.293 1 97.44 79 GLU A O 1
ATOM 647 N N . TRP A 1 80 ? 9.211 9.211 7.867 1 98 80 TRP A N 1
ATOM 648 C CA . TRP A 1 80 ? 8.797 10.109 8.938 1 98 80 TRP A CA 1
ATOM 649 C C . TRP A 1 80 ? 9.633 11.383 8.945 1 98 80 TRP A C 1
ATOM 651 O O . TRP A 1 80 ? 9.094 12.492 8.992 1 98 80 TRP A O 1
ATOM 661 N N . THR A 1 81 ? 10.945 11.234 8.789 1 97.69 81 THR A N 1
ATOM 662 C CA . THR A 1 81 ? 11.828 12.391 8.859 1 97.69 81 THR A CA 1
ATOM 663 C C . THR A 1 81 ? 11.664 13.273 7.621 1 97.69 81 THR A C 1
ATOM 665 O O . THR A 1 81 ? 11.773 14.492 7.699 1 97.69 81 THR A O 1
ATOM 668 N N . LEU A 1 82 ? 11.367 12.68 6.496 1 96.94 82 LEU A N 1
ATOM 669 C CA . LEU A 1 82 ? 11.094 13.461 5.293 1 96.94 82 LEU A CA 1
ATOM 670 C C . LEU A 1 82 ? 9.82 14.281 5.453 1 96.94 82 LEU A C 1
ATOM 672 O O . LEU A 1 82 ? 9.773 15.445 5.059 1 96.94 82 LEU A O 1
ATOM 676 N N . ARG A 1 83 ? 8.805 13.664 6.082 1 97.44 83 ARG A N 1
ATOM 677 C CA . ARG A 1 83 ? 7.551 14.383 6.289 1 97.44 83 ARG A CA 1
ATOM 678 C C . ARG A 1 83 ? 7.742 15.555 7.246 1 97.44 83 ARG A C 1
ATOM 680 O O . ARG A 1 83 ? 7.203 16.641 7.016 1 97.44 83 ARG A O 1
ATOM 687 N N . VAL A 1 84 ? 8.492 15.266 8.25 1 97.5 84 VAL A N 1
ATOM 688 C CA . VAL A 1 84 ? 8.773 16.328 9.203 1 97.5 84 VAL A CA 1
ATOM 689 C C . VAL A 1 84 ? 9.547 17.453 8.516 1 97.5 84 VAL A C 1
ATOM 691 O O . VAL A 1 84 ? 9.188 18.625 8.633 1 97.5 84 VAL A O 1
ATOM 694 N N . HIS A 1 85 ? 10.539 17.094 7.793 1 96.44 85 HIS A N 1
ATOM 695 C CA . HIS A 1 85 ? 11.445 18.047 7.172 1 96.44 85 HIS A CA 1
ATOM 696 C C . HIS A 1 85 ? 10.703 18.938 6.176 1 96.44 85 HIS A C 1
ATOM 698 O O . HIS A 1 85 ? 10.898 20.156 6.168 1 96.44 85 HIS A O 1
ATOM 704 N N . TYR A 1 86 ? 9.828 18.406 5.434 1 95.56 86 TYR A N 1
ATOM 705 C CA . TYR A 1 86 ? 9.289 19.156 4.301 1 95.56 86 TYR A CA 1
ATOM 706 C C . TYR A 1 86 ? 7.938 19.766 4.648 1 95.56 86 TYR A C 1
ATOM 708 O O . TYR A 1 86 ? 7.555 20.797 4.086 1 95.56 86 TYR A O 1
ATOM 716 N N . PHE A 1 87 ? 7.188 19.188 5.695 1 96.69 87 PHE A N 1
ATOM 717 C CA . PHE A 1 87 ? 5.781 19.578 5.703 1 96.69 87 PHE A CA 1
ATOM 718 C C . PHE A 1 87 ? 5.32 19.922 7.113 1 96.69 87 PHE A C 1
ATOM 720 O O . PHE A 1 87 ? 4.266 20.531 7.293 1 96.69 87 PHE A O 1
ATOM 727 N N . ALA A 1 88 ? 6.051 19.531 8.133 1 97.19 88 ALA A N 1
ATOM 728 C CA . ALA A 1 88 ? 5.543 19.641 9.5 1 97.19 88 ALA A CA 1
ATOM 729 C C . ALA A 1 88 ? 5.242 21.094 9.852 1 97.19 88 ALA A C 1
ATOM 731 O O . ALA A 1 88 ? 4.203 21.391 10.453 1 97.19 88 ALA A O 1
ATOM 732 N N . ASP A 1 89 ? 6.137 21.984 9.477 1 97.19 89 ASP A N 1
ATOM 733 C CA . ASP A 1 89 ? 5.941 23.406 9.789 1 97.19 89 ASP A CA 1
ATOM 734 C C . ASP A 1 89 ? 4.703 23.953 9.094 1 97.19 89 ASP A C 1
ATOM 736 O O . ASP A 1 89 ? 3.854 24.578 9.727 1 97.19 89 ASP A O 1
ATOM 740 N N . ASP A 1 90 ? 4.559 23.734 7.816 1 98 90 ASP A N 1
ATOM 741 C CA . ASP A 1 90 ? 3.426 24.219 7.035 1 98 90 ASP A CA 1
ATOM 742 C C . ASP A 1 90 ? 2.115 23.625 7.539 1 98 90 ASP A C 1
ATOM 744 O O . ASP A 1 90 ? 1.061 24.25 7.441 1 98 90 ASP A O 1
ATOM 748 N N . ALA A 1 91 ? 2.184 22.438 8.164 1 98.12 91 ALA A N 1
ATOM 749 C CA . ALA A 1 91 ? 0.994 21.734 8.648 1 98.12 91 ALA A CA 1
ATOM 750 C C . ALA A 1 91 ? 0.655 22.141 10.078 1 98.12 91 ALA A C 1
ATOM 752 O O . ALA A 1 91 ? -0.362 21.719 10.625 1 98.12 91 ALA A O 1
ATOM 753 N N . GLY A 1 92 ? 1.526 22.875 10.672 1 98.31 92 GLY A N 1
ATOM 754 C CA . GLY A 1 92 ? 1.294 23.344 12.031 1 98.31 92 GLY A CA 1
ATOM 755 C C . GLY A 1 92 ? 1.416 22.234 13.062 1 98.31 92 GLY A C 1
ATOM 756 O O . GLY A 1 92 ? 0.7 22.234 14.07 1 98.31 92 GLY A O 1
ATOM 757 N N . VAL A 1 93 ? 2.27 21.297 12.844 1 98.06 93 VAL A N 1
ATOM 758 C CA . VAL A 1 93 ? 2.453 20.203 13.773 1 98.06 93 VAL A CA 1
ATOM 759 C C . VAL A 1 93 ? 3.465 20.594 14.852 1 98.06 93 VAL A C 1
ATOM 761 O O . VAL A 1 93 ? 4.559 21.062 14.539 1 98.06 93 VAL A O 1
ATOM 764 N N . THR A 1 94 ? 3.156 20.375 16.094 1 97.69 94 THR A N 1
ATOM 765 C CA . THR A 1 94 ? 4.004 20.766 17.203 1 97.69 94 THR A CA 1
ATOM 766 C C . THR A 1 94 ? 4.988 19.656 17.562 1 97.69 94 THR A C 1
ATOM 768 O O . THR A 1 94 ? 4.832 18.516 17.109 1 97.69 94 THR A O 1
ATOM 771 N N . GLU A 1 95 ? 5.961 20.031 18.375 1 96.5 95 GLU A N 1
ATOM 772 C CA . GLU A 1 95 ? 6.938 19.062 18.844 1 96.5 95 GLU A CA 1
ATOM 773 C C . GLU A 1 95 ? 6.258 17.938 19.625 1 96.5 95 GLU A C 1
ATOM 775 O O . GLU A 1 95 ? 6.637 16.766 19.516 1 96.5 95 GLU A O 1
ATOM 780 N N . ALA A 1 96 ? 5.305 18.25 20.453 1 97.25 96 ALA A N 1
ATOM 781 C CA . ALA A 1 96 ? 4.562 17.25 21.203 1 97.25 96 ALA A CA 1
ATOM 782 C C . ALA A 1 96 ? 3.824 16.297 20.281 1 97.25 96 ALA A C 1
ATOM 784 O O . ALA A 1 96 ? 3.758 15.086 20.547 1 97.25 96 ALA A O 1
ATOM 785 N N . GLN A 1 97 ? 3.316 16.812 19.234 1 98.25 97 GLN A N 1
ATOM 786 C CA . GLN A 1 97 ? 2.584 16 18.266 1 98.25 97 GLN A CA 1
ATOM 787 C C . GLN A 1 97 ? 3.531 15.117 17.453 1 98.25 97 GLN A C 1
ATOM 789 O O . GLN A 1 97 ? 3.199 13.977 17.141 1 98.25 97 GLN A O 1
ATOM 794 N N . LEU A 1 98 ? 4.672 15.648 17.109 1 97.75 98 LEU A N 1
ATOM 795 C CA . LEU A 1 98 ? 5.688 14.828 16.453 1 97.75 98 LEU A CA 1
ATOM 796 C C . LEU A 1 98 ? 6.051 13.625 17.328 1 97.75 98 LEU A C 1
ATOM 798 O O . LEU A 1 98 ? 6.094 12.492 16.844 1 97.75 98 LEU A O 1
ATOM 802 N N . HIS A 1 99 ? 6.254 13.875 18.594 1 96.75 99 HIS A N 1
ATOM 803 C CA . HIS A 1 99 ? 6.57 12.797 19.516 1 96.75 99 HIS A CA 1
ATOM 804 C C . HIS A 1 99 ? 5.418 11.805 19.625 1 96.75 99 HIS A C 1
ATOM 806 O O . HIS A 1 99 ? 5.629 10.594 19.578 1 96.75 99 HIS A O 1
ATOM 812 N N . ALA A 1 100 ? 4.211 12.305 19.75 1 97.88 100 ALA A N 1
ATOM 813 C CA . ALA A 1 100 ? 3.023 11.469 19.922 1 97.88 100 ALA A CA 1
ATOM 814 C C . ALA A 1 100 ? 2.738 10.648 18.672 1 97.88 100 ALA A C 1
ATOM 816 O O . ALA A 1 100 ? 2.178 9.555 18.75 1 97.88 100 ALA A O 1
ATOM 817 N N . SER A 1 101 ? 3.145 11.148 17.5 1 98.19 101 SER A N 1
ATOM 818 C CA . SER A 1 101 ? 2.893 10.438 16.25 1 98.19 101 SER A CA 1
ATOM 819 C C . SER A 1 101 ? 3.641 9.109 16.203 1 98.19 101 SER A C 1
ATOM 821 O O . SER A 1 101 ? 3.266 8.211 15.461 1 98.19 101 SER A O 1
ATOM 823 N N . VAL A 1 102 ? 4.688 8.992 17.062 1 98.12 102 VAL A N 1
ATOM 824 C CA . VAL A 1 102 ? 5.512 7.785 17.062 1 98.12 102 VAL A CA 1
ATOM 825 C C . VAL A 1 102 ? 5.266 6.988 18.328 1 98.12 102 VAL A C 1
ATOM 827 O O . VAL A 1 102 ? 5.102 5.766 18.281 1 98.12 102 VAL A O 1
ATOM 830 N N . HIS A 1 103 ? 5.129 7.676 19.484 1 97.44 103 HIS A N 1
ATOM 831 C CA . HIS A 1 103 ? 5.164 6.984 20.766 1 97.44 103 HIS A CA 1
ATOM 832 C C . HIS A 1 103 ? 3.83 7.109 21.5 1 97.44 103 HIS A C 1
ATOM 834 O O . HIS A 1 103 ? 3.604 6.438 22.5 1 97.44 103 HIS A O 1
ATOM 840 N N . GLY A 1 104 ? 2.984 7.973 21.031 1 97.75 104 GLY A N 1
ATOM 841 C CA . GLY A 1 104 ? 1.749 8.266 21.75 1 97.75 104 GLY A CA 1
ATOM 842 C C . GLY A 1 104 ? 0.546 7.535 21.172 1 97.75 104 GLY A C 1
ATOM 843 O O . GLY A 1 104 ? 0.673 6.422 20.656 1 97.75 104 GLY A O 1
ATOM 844 N N . SER A 1 105 ? -0.624 8.102 21.469 1 98.12 105 SER A N 1
ATOM 845 C CA . SER A 1 105 ? -1.902 7.574 21 1 98.12 105 SER A CA 1
ATOM 846 C C . SER A 1 105 ? -2.875 8.703 20.656 1 98.12 105 SER A C 1
ATOM 848 O O . SER A 1 105 ? -2.568 9.875 20.875 1 98.12 105 SER A O 1
ATOM 850 N N . ALA A 1 106 ? -3.986 8.328 20.156 1 98.38 106 ALA A N 1
ATOM 851 C CA . ALA A 1 106 ? -5.02 9.297 19.781 1 98.38 106 ALA A CA 1
ATOM 852 C C . ALA A 1 106 ? -5.535 10.039 21.016 1 98.38 106 ALA A C 1
ATOM 854 O O . ALA A 1 106 ? -6.109 11.125 20.891 1 98.38 106 ALA A O 1
ATOM 855 N N . ASP A 1 107 ? -5.301 9.492 22.219 1 97.94 107 ASP A N 1
ATOM 856 C CA . ASP A 1 107 ? -5.867 10.047 23.438 1 97.94 107 ASP A CA 1
ATOM 857 C C . ASP A 1 107 ? -4.949 11.109 24.031 1 97.94 107 ASP A C 1
ATOM 859 O O . ASP A 1 107 ? -5.316 11.789 25 1 97.94 107 ASP A O 1
ATOM 863 N N . ASP A 1 108 ? -3.777 11.297 23.438 1 98.25 108 ASP A N 1
ATOM 864 C CA . ASP A 1 108 ? -2.863 12.312 23.953 1 98.25 108 ASP A CA 1
ATOM 865 C C . ASP A 1 108 ? -3.469 13.711 23.828 1 98.25 108 ASP A C 1
ATOM 867 O O . ASP A 1 108 ? -4.094 14.039 22.812 1 98.25 108 ASP A O 1
ATOM 871 N N . ALA A 1 109 ? -3.227 14.586 24.75 1 97.88 109 ALA A N 1
ATOM 872 C CA . ALA A 1 109 ? -3.867 15.891 24.891 1 97.88 109 ALA A CA 1
ATOM 873 C C . ALA A 1 109 ? -3.398 16.844 23.797 1 97.88 109 ALA A C 1
ATOM 875 O O . ALA A 1 109 ? -4.039 17.875 23.547 1 97.88 109 ALA A O 1
ATOM 876 N N . CYS A 1 110 ? -2.33 16.531 23.188 1 98.12 110 CYS A N 1
ATOM 877 C CA . CYS A 1 110 ? -1.746 17.453 22.203 1 98.12 110 CYS A CA 1
ATOM 878 C C . CYS A 1 110 ? -2.549 17.453 20.922 1 98.12 110 CYS A C 1
ATOM 880 O O . CYS A 1 110 ? -2.371 18.344 20.078 1 98.12 110 CYS A O 1
ATOM 882 N N . TRP A 1 111 ? -3.42 16.391 20.766 1 98.12 111 TRP A N 1
ATOM 883 C CA . TRP A 1 111 ? -4.164 16.297 19.516 1 98.12 111 TRP A CA 1
ATOM 884 C C . TRP A 1 111 ? -5.465 17.094 19.594 1 98.12 111 TRP A C 1
ATOM 886 O O . TRP A 1 111 ? -6.145 17.078 20.625 1 98.12 111 TRP A O 1
ATOM 896 N N . GLU A 1 112 ? -5.77 17.781 18.453 1 95.56 112 GLU A N 1
ATOM 897 C CA . GLU A 1 112 ? -7.109 18.328 18.281 1 95.56 112 GLU A CA 1
ATOM 898 C C . GLU A 1 112 ? -8.109 17.234 17.922 1 95.56 112 GLU A C 1
ATOM 900 O O . GLU A 1 112 ? -7.723 16.141 17.516 1 95.56 112 GLU A O 1
ATOM 905 N N . SER A 1 113 ? -9.383 17.547 18.047 1 92.25 113 SER A N 1
ATOM 906 C CA . SER A 1 113 ? -10.422 16.531 17.859 1 92.25 113 SER A CA 1
ATOM 907 C C . SER A 1 113 ? -10.336 15.891 16.484 1 92.25 113 SER A C 1
ATOM 909 O O . SER A 1 113 ? -10.398 14.672 16.344 1 92.25 113 SER A O 1
ATOM 911 N N . GLY A 1 114 ? -10.18 16.672 15.438 1 94.69 114 GLY A N 1
ATOM 912 C CA . GLY A 1 114 ? -10.062 16.141 14.086 1 94.69 114 GLY A CA 1
ATOM 913 C C . GLY A 1 114 ? -8.82 15.297 13.883 1 94.69 114 GLY A C 1
ATOM 914 O O . GLY A 1 114 ? -8.859 14.281 13.188 1 94.69 114 GLY A O 1
ATOM 915 N N . ASP A 1 115 ? -7.762 15.672 14.547 1 97.62 115 ASP A N 1
ATOM 916 C CA . ASP A 1 115 ? -6.504 14.93 14.461 1 97.62 115 ASP A CA 1
ATOM 917 C C . ASP A 1 115 ? -6.641 13.539 15.07 1 97.62 115 ASP A C 1
ATOM 919 O O . ASP A 1 115 ? -6.082 12.57 14.555 1 97.62 115 ASP A O 1
ATOM 923 N N . ARG A 1 116 ? -7.402 13.461 16.125 1 98.56 116 ARG A N 1
ATOM 924 C CA . ARG A 1 116 ? -7.559 12.203 16.828 1 98.56 116 ARG A CA 1
ATOM 925 C C . ARG A 1 116 ? -8.172 11.133 15.93 1 98.56 116 ARG A C 1
ATOM 927 O O . ARG A 1 116 ? -7.809 9.961 16.016 1 98.56 116 ARG A O 1
ATOM 934 N N . ILE A 1 117 ? -9.07 11.531 15.102 1 98.75 117 ILE A N 1
ATOM 935 C CA . ILE A 1 117 ? -9.719 10.609 14.18 1 98.75 117 ILE A CA 1
ATOM 936 C C . ILE A 1 117 ? -8.695 10.062 13.188 1 98.75 117 ILE A C 1
ATOM 938 O O . ILE A 1 117 ? -8.688 8.859 12.891 1 98.75 117 ILE A O 1
ATOM 942 N N . LEU A 1 118 ? -7.789 10.922 12.75 1 98.94 118 LEU A N 1
ATOM 943 C CA . LEU A 1 118 ? -6.758 10.516 11.797 1 98.94 118 LEU A CA 1
ATOM 944 C C . LEU A 1 118 ? -5.762 9.562 12.445 1 98.94 118 LEU A C 1
ATOM 946 O O . LEU A 1 118 ? -5.324 8.594 11.82 1 98.94 118 LEU A O 1
ATOM 950 N N . ILE A 1 119 ? -5.441 9.812 13.695 1 98.94 119 ILE A N 1
ATOM 951 C CA . ILE A 1 119 ? -4.539 8.93 14.43 1 98.94 119 ILE A CA 1
ATOM 952 C C . ILE A 1 119 ? -5.18 7.559 14.602 1 98.94 119 ILE A C 1
ATOM 954 O O . ILE A 1 119 ? -4.543 6.531 14.352 1 98.94 119 ILE A O 1
ATOM 958 N N . ARG A 1 120 ? -6.438 7.508 14.977 1 98.94 120 ARG A N 1
ATOM 959 C CA . ARG A 1 120 ? -7.156 6.25 15.148 1 98.94 120 ARG A CA 1
ATOM 960 C C . ARG A 1 120 ? -7.242 5.488 13.828 1 98.94 120 ARG A C 1
ATOM 962 O O . ARG A 1 120 ? -7.129 4.258 13.805 1 98.94 120 ARG A O 1
ATOM 969 N N . LEU A 1 121 ? -7.457 6.23 12.734 1 98.94 121 LEU A N 1
ATOM 970 C CA . LEU A 1 121 ? -7.52 5.59 11.43 1 98.94 121 LEU A CA 1
ATOM 971 C C . LEU A 1 121 ? -6.191 4.922 11.086 1 98.94 121 LEU A C 1
ATOM 973 O O . LEU A 1 121 ? -6.164 3.764 10.664 1 98.94 121 LEU A O 1
ATOM 977 N N . ALA A 1 122 ? -5.113 5.676 11.273 1 98.94 122 ALA A N 1
ATOM 978 C CA . ALA A 1 122 ? -3.793 5.102 11.031 1 98.94 122 ALA A CA 1
ATOM 979 C C . ALA A 1 122 ? -3.578 3.846 11.867 1 98.94 122 ALA A C 1
ATOM 981 O O . ALA A 1 122 ? -3.078 2.836 11.367 1 98.94 122 ALA A O 1
ATOM 982 N N . ASP A 1 123 ? -4.004 3.9 13.156 1 98.88 123 ASP A N 1
ATOM 983 C CA . ASP A 1 123 ? -3.803 2.789 14.078 1 98.88 123 ASP A CA 1
ATOM 984 C C . ASP A 1 123 ? -4.609 1.566 13.648 1 98.88 123 ASP A C 1
ATOM 986 O O . ASP A 1 123 ? -4.078 0.455 13.586 1 98.88 123 ASP A O 1
ATOM 990 N N . GLU A 1 124 ? -5.867 1.733 13.352 1 98.88 124 GLU A N 1
ATOM 991 C CA . GLU A 1 124 ? -6.73 0.602 13.016 1 98.88 124 GLU A CA 1
ATOM 992 C C . GLU A 1 124 ? -6.309 -0.041 11.703 1 98.88 124 GLU A C 1
ATOM 994 O O . GLU A 1 124 ? -6.273 -1.268 11.586 1 98.88 124 GLU A O 1
ATOM 999 N N . LEU A 1 125 ? -5.973 0.808 10.703 1 98.88 125 LEU A N 1
ATOM 1000 C CA . LEU A 1 125 ? -5.504 0.253 9.438 1 98.88 125 LEU A CA 1
ATOM 1001 C C . LEU A 1 125 ? -4.215 -0.537 9.641 1 98.88 125 LEU A C 1
ATOM 1003 O O . LEU A 1 125 ? -4.051 -1.618 9.07 1 98.88 125 LEU A O 1
ATOM 1007 N N . HIS A 1 126 ? -3.307 0.006 10.406 1 98.75 126 HIS A N 1
ATOM 1008 C CA . HIS A 1 126 ? -2.039 -0.664 10.672 1 98.75 126 HIS A CA 1
ATOM 1009 C C . HIS A 1 126 ? -2.26 -1.999 11.383 1 98.75 126 HIS A C 1
ATOM 1011 O O . HIS A 1 126 ? -1.689 -3.018 10.984 1 98.75 126 HIS A O 1
ATOM 1017 N N . ASP A 1 127 ? -3.152 -2.025 12.352 1 98.12 127 ASP A N 1
ATOM 1018 C CA . ASP A 1 127 ? -3.285 -3.172 13.242 1 98.12 127 ASP A CA 1
ATOM 1019 C C . ASP A 1 127 ? -4.125 -4.273 12.594 1 98.12 127 ASP A C 1
ATOM 1021 O O . ASP A 1 127 ? -3.832 -5.461 12.758 1 98.12 127 ASP A O 1
ATOM 1025 N N . THR A 1 128 ? -5.191 -3.848 11.812 1 97.69 128 THR A N 1
ATOM 1026 C CA . THR A 1 128 ? -6.172 -4.875 11.477 1 97.69 128 THR A CA 1
ATOM 1027 C C . THR A 1 128 ? -6.566 -4.777 10 1 97.69 128 THR A C 1
ATOM 1029 O O . THR A 1 128 ? -7.395 -5.555 9.523 1 97.69 128 THR A O 1
ATOM 1032 N N . ALA A 1 129 ? -6.035 -3.809 9.297 1 98.5 129 ALA A N 1
ATOM 1033 C CA . ALA A 1 129 ? -6.352 -3.559 7.891 1 98.5 129 ALA A CA 1
ATOM 1034 C C . ALA A 1 129 ? -7.84 -3.266 7.707 1 98.5 129 ALA A C 1
ATOM 1036 O O . ALA A 1 129 ? -8.414 -3.566 6.656 1 98.5 129 ALA A O 1
ATOM 1037 N N . THR A 1 130 ? -8.523 -2.789 8.781 1 98.5 130 THR A N 1
ATOM 1038 C CA . THR A 1 130 ? -9.945 -2.477 8.703 1 98.5 130 THR A CA 1
ATOM 1039 C C . THR A 1 130 ? -10.258 -1.197 9.469 1 98.5 130 THR A C 1
ATOM 1041 O O . THR A 1 130 ? -9.367 -0.589 10.07 1 98.5 130 THR A O 1
ATOM 1044 N N . ILE A 1 131 ? -11.445 -0.698 9.289 1 98.88 131 ILE A N 1
ATOM 1045 C CA . ILE A 1 131 ? -12 0.438 10.023 1 98.88 131 ILE A CA 1
ATOM 1046 C C . ILE A 1 131 ? -13.203 -0.013 10.852 1 98.88 131 ILE A C 1
ATOM 1048 O O . ILE A 1 131 ? -14.211 -0.451 10.297 1 98.88 131 ILE A O 1
ATOM 1052 N N . GLY A 1 132 ? -13.062 0.057 12.125 1 98.81 132 GLY A N 1
ATOM 1053 C CA . GLY A 1 132 ? -14.156 -0.341 13 1 98.81 132 GLY A CA 1
ATOM 1054 C C . GLY A 1 132 ? -15.375 0.55 12.867 1 98.81 132 GLY A C 1
ATOM 1055 O O . GLY A 1 132 ? -15.281 1.678 12.383 1 98.81 132 GLY A O 1
ATOM 1056 N N . ASP A 1 133 ? -16.531 0.112 13.398 1 98.69 133 ASP A N 1
ATOM 1057 C CA . ASP A 1 133 ? -17.797 0.827 13.273 1 98.69 133 ASP A CA 1
ATOM 1058 C C . ASP A 1 133 ? -17.75 2.16 14.016 1 98.69 133 ASP A C 1
ATOM 1060 O O . ASP A 1 133 ? -18.234 3.174 13.516 1 98.69 133 ASP A O 1
ATOM 1064 N N . ALA A 1 134 ? -17.172 2.172 15.195 1 98.62 134 ALA A N 1
ATOM 1065 C CA . ALA A 1 134 ? -17.125 3.391 16 1 98.62 134 ALA A CA 1
ATOM 1066 C C . ALA A 1 134 ? -16.312 4.473 15.305 1 98.62 134 ALA A C 1
ATOM 1068 O O . ALA A 1 134 ? -16.719 5.633 15.25 1 98.62 134 ALA A O 1
ATOM 1069 N N . LEU A 1 135 ? -15.156 4.059 14.789 1 98.81 135 LEU A N 1
ATOM 1070 C CA . LEU A 1 135 ? -14.32 5.016 14.078 1 98.81 135 LEU A CA 1
ATOM 1071 C C . LEU A 1 135 ? -15.008 5.496 12.805 1 98.81 135 LEU A C 1
ATOM 1073 O O . LEU A 1 135 ? -14.969 6.684 12.484 1 98.81 135 LEU A O 1
ATOM 1077 N N . TRP A 1 136 ? -15.672 4.574 12.102 1 98.81 136 TRP A N 1
ATOM 1078 C CA . TRP A 1 136 ? -16.406 4.953 10.906 1 98.81 136 TRP A CA 1
ATOM 1079 C C . TRP A 1 136 ? -17.453 6.02 11.219 1 98.81 136 TRP A C 1
ATOM 1081 O O . TRP A 1 136 ? -17.547 7.035 10.523 1 98.81 136 TRP A O 1
ATOM 1091 N N . ASP A 1 137 ? -18.141 5.832 12.273 1 98.5 137 ASP A N 1
ATOM 1092 C CA . ASP A 1 137 ? -19.172 6.781 12.688 1 98.5 137 ASP A CA 1
ATOM 1093 C C . ASP A 1 137 ? -18.562 8.141 13.008 1 98.5 137 ASP A C 1
ATOM 1095 O O . ASP A 1 137 ? -19.125 9.18 12.664 1 98.5 137 ASP A O 1
ATOM 1099 N N . ASP A 1 138 ? -17.406 8.188 13.609 1 98.19 138 ASP A N 1
ATOM 1100 C CA . ASP A 1 138 ? -16.719 9.43 13.977 1 98.19 138 ASP A CA 1
ATOM 1101 C C . ASP A 1 138 ? -16.188 10.141 12.734 1 98.19 138 ASP A C 1
ATOM 1103 O O . ASP A 1 138 ? -16.078 11.367 12.711 1 98.19 138 ASP A O 1
ATOM 1107 N N . MET A 1 139 ? -15.867 9.391 11.68 1 98.5 139 MET A N 1
ATOM 1108 C CA . MET A 1 139 ? -15.258 9.945 10.469 1 98.5 139 MET A CA 1
ATOM 1109 C C . MET A 1 139 ? -16.312 10.617 9.594 1 98.5 139 MET A C 1
ATOM 1111 O O . MET A 1 139 ? -16.016 11.586 8.898 1 98.5 139 MET A O 1
ATOM 1115 N N . ARG A 1 140 ? -17.484 10.219 9.633 1 97.38 140 ARG A N 1
ATOM 1116 C CA . ARG A 1 140 ? -18.516 10.562 8.656 1 97.38 140 ARG A CA 1
ATOM 1117 C C . ARG A 1 140 ? -18.859 12.047 8.711 1 97.38 140 ARG A C 1
ATOM 1119 O O . ARG A 1 140 ? -19.047 12.688 7.68 1 97.38 140 ARG A O 1
ATOM 1126 N N . PRO A 1 141 ? -18.891 12.625 9.922 1 97.25 141 PRO A N 1
ATOM 1127 C CA . PRO A 1 141 ? -19.188 14.062 9.961 1 97.25 141 PRO A CA 1
ATOM 1128 C C . PRO A 1 141 ? -18 14.914 9.539 1 97.25 141 PRO A C 1
ATOM 1130 O O . PRO A 1 141 ? -18.141 16.125 9.305 1 97.25 141 PRO A O 1
ATOM 1133 N N . VAL A 1 142 ? -16.812 14.352 9.352 1 97.31 142 VAL A N 1
ATOM 1134 C CA . VAL A 1 142 ? -15.586 15.125 9.195 1 97.31 142 VAL A CA 1
ATOM 1135 C C . VAL A 1 142 ? -15.07 15 7.766 1 97.31 142 VAL A C 1
ATOM 1137 O O . VAL A 1 142 ? -14.523 15.953 7.203 1 97.31 142 VAL A O 1
ATOM 1140 N N . PHE A 1 143 ? -15.297 13.828 7.176 1 98.44 143 PHE A N 1
ATOM 1141 C CA . PHE A 1 143 ? -14.68 13.531 5.887 1 98.44 143 PHE A CA 1
ATOM 1142 C C . PHE A 1 143 ? -15.727 13.109 4.867 1 98.44 143 PHE A C 1
ATOM 1144 O O . PHE A 1 143 ? -16.641 12.344 5.188 1 98.44 143 PHE A O 1
ATOM 1151 N N . THR A 1 144 ? -15.555 13.594 3.627 1 98.38 144 THR A N 1
ATOM 1152 C CA . THR A 1 144 ? -16.344 13.07 2.516 1 98.38 144 THR A CA 1
ATOM 1153 C C . THR A 1 144 ? -15.891 11.664 2.15 1 98.38 144 THR A C 1
ATOM 1155 O O . THR A 1 144 ? -14.844 11.203 2.604 1 98.38 144 THR A O 1
ATOM 1158 N N . ASP A 1 145 ? -16.688 10.984 1.336 1 98.31 145 ASP A N 1
ATOM 1159 C CA . ASP A 1 145 ? -16.328 9.648 0.859 1 98.31 145 ASP A CA 1
ATOM 1160 C C . ASP A 1 145 ? -15 9.68 0.108 1 98.31 145 ASP A C 1
ATOM 1162 O O . ASP A 1 145 ? -14.156 8.805 0.293 1 98.31 145 ASP A O 1
ATOM 1166 N N . GLU A 1 146 ? -14.789 10.719 -0.68 1 98.31 146 GLU A N 1
ATOM 1167 C CA . GLU A 1 146 ? -13.562 10.844 -1.464 1 98.31 146 GLU A CA 1
ATOM 1168 C C . GLU A 1 146 ? -12.352 11.094 -0.564 1 98.31 146 GLU A C 1
ATOM 1170 O O . GLU A 1 146 ? -11.25 10.617 -0.845 1 98.31 146 GLU A O 1
ATOM 1175 N N . ALA A 1 147 ? -12.586 11.867 0.466 1 98.75 147 ALA A N 1
ATOM 1176 C CA . ALA A 1 147 ? -11.508 12.094 1.426 1 98.75 147 ALA A CA 1
ATOM 1177 C C . ALA A 1 147 ? -11.102 10.797 2.105 1 98.75 147 ALA A C 1
ATOM 1179 O O . ALA A 1 147 ? -9.906 10.531 2.281 1 98.75 147 ALA A O 1
ATOM 1180 N N . VAL A 1 148 ? -12.078 9.961 2.461 1 98.88 148 VAL A N 1
ATOM 1181 C CA . VAL A 1 148 ? -11.797 8.672 3.092 1 98.88 148 VAL A CA 1
ATOM 1182 C C . VAL A 1 148 ? -11.023 7.785 2.127 1 98.88 148 VAL A C 1
ATOM 1184 O O . VAL A 1 148 ? -10.039 7.148 2.514 1 98.88 148 VAL A O 1
ATOM 1187 N N . LEU A 1 149 ? -11.398 7.797 0.895 1 98.81 149 LEU A N 1
ATOM 1188 C CA . LEU A 1 149 ? -10.711 6.996 -0.114 1 98.81 149 LEU A CA 1
ATOM 1189 C C . LEU A 1 149 ? -9.273 7.473 -0.302 1 98.81 149 LEU A C 1
ATOM 1191 O O . LEU A 1 149 ? -8.359 6.656 -0.423 1 98.81 149 LEU A O 1
ATOM 1195 N N . GLN A 1 150 ? -9.094 8.75 -0.339 1 98.88 150 GLN A N 1
ATOM 1196 C CA . GLN A 1 150 ? -7.742 9.289 -0.453 1 98.88 150 GLN A CA 1
ATOM 1197 C C . GLN A 1 150 ? -6.887 8.883 0.742 1 98.88 150 GLN A C 1
ATOM 1199 O O . GLN A 1 150 ? -5.73 8.492 0.578 1 98.88 150 GLN A O 1
ATOM 1204 N N . LEU A 1 151 ? -7.453 8.93 1.942 1 98.94 151 LEU A N 1
ATOM 1205 C CA . LEU A 1 151 ? -6.723 8.555 3.148 1 98.94 151 LEU A CA 1
ATOM 1206 C C . LEU A 1 151 ? -6.34 7.078 3.119 1 98.94 151 LEU A C 1
ATOM 1208 O O . LEU A 1 151 ? -5.23 6.711 3.508 1 98.94 151 LEU A O 1
ATOM 1212 N N . ILE A 1 152 ? -7.211 6.262 2.648 1 98.94 152 ILE A N 1
ATOM 1213 C CA . ILE A 1 152 ? -6.953 4.828 2.562 1 98.94 152 ILE A CA 1
ATOM 1214 C C . ILE A 1 152 ? -5.801 4.57 1.594 1 98.94 152 ILE A C 1
ATOM 1216 O O . ILE A 1 152 ? -4.875 3.818 1.907 1 98.94 152 ILE A O 1
ATOM 1220 N N . LEU A 1 153 ? -5.84 5.234 0.443 1 98.88 153 LEU A N 1
ATOM 1221 C CA . LEU A 1 153 ? -4.773 5.059 -0.537 1 98.88 153 LEU A CA 1
ATOM 1222 C C . LEU A 1 153 ? -3.445 5.574 0.008 1 98.88 153 LEU A C 1
ATOM 1224 O O . LEU A 1 153 ? -2.395 4.98 -0.239 1 98.88 153 LEU A O 1
ATOM 1228 N N . LEU A 1 154 ? -3.5 6.633 0.78 1 98.88 154 LEU A N 1
ATOM 1229 C CA . LEU A 1 154 ? -2.291 7.176 1.392 1 98.88 154 LEU A CA 1
ATOM 1230 C C . LEU A 1 154 ? -1.698 6.188 2.391 1 98.88 154 LEU A C 1
ATOM 1232 O O . LEU A 1 154 ? -0.49 5.941 2.385 1 98.88 154 LEU A O 1
ATOM 1236 N N . ALA A 1 155 ? -2.537 5.609 3.191 1 98.88 155 ALA A N 1
ATOM 1237 C CA . ALA A 1 155 ? -2.061 4.656 4.188 1 98.88 155 ALA A CA 1
ATOM 1238 C C . ALA A 1 155 ? -1.339 3.484 3.525 1 98.88 155 ALA A C 1
ATOM 1240 O O . ALA A 1 155 ? -0.247 3.1 3.951 1 98.88 155 ALA A O 1
ATOM 1241 N N . GLY A 1 156 ? -1.967 2.953 2.486 1 98.69 156 GLY A N 1
ATOM 1242 C CA . GLY A 1 156 ? -1.363 1.826 1.794 1 98.69 156 GLY A CA 1
ATOM 1243 C C . GLY A 1 156 ? -0.053 2.176 1.113 1 98.69 156 GLY A C 1
ATOM 1244 O O . GLY A 1 156 ? 0.916 1.418 1.193 1 98.69 156 GLY A O 1
ATOM 1245 N N . HIS A 1 157 ? -0.008 3.303 0.477 1 98.69 157 HIS A N 1
ATOM 1246 C CA . HIS A 1 157 ? 1.195 3.723 -0.232 1 98.69 157 HIS A CA 1
ATOM 1247 C C . HIS A 1 157 ? 2.354 3.947 0.734 1 98.69 157 HIS A C 1
ATOM 1249 O O . HIS A 1 157 ? 3.482 3.533 0.463 1 98.69 157 HIS A O 1
ATOM 1255 N N . TYR A 1 158 ? 2.096 4.461 1.84 1 98.69 158 TYR A N 1
ATOM 1256 C CA . TYR A 1 158 ? 3.197 4.781 2.74 1 98.69 158 TYR A CA 1
ATOM 1257 C C . TYR A 1 158 ? 3.58 3.572 3.584 1 98.69 158 TYR A C 1
ATOM 1259 O O . TYR A 1 158 ? 4.684 3.514 4.133 1 98.69 158 TYR A O 1
ATOM 1267 N N . ARG A 1 159 ? 2.68 2.664 3.74 1 98.5 159 ARG A N 1
ATOM 1268 C CA . ARG A 1 159 ? 3.135 1.378 4.254 1 98.5 159 ARG A CA 1
ATOM 1269 C C . ARG A 1 159 ? 4.059 0.686 3.26 1 98.5 159 ARG A C 1
ATOM 1271 O O . ARG A 1 159 ? 5.047 0.058 3.652 1 98.5 159 ARG A O 1
ATOM 1278 N N . THR A 1 160 ? 3.719 0.814 1.983 1 98.81 160 THR A N 1
ATOM 1279 C CA . THR A 1 160 ? 4.613 0.304 0.95 1 98.81 160 THR A CA 1
ATOM 1280 C C . THR A 1 160 ? 5.992 0.946 1.065 1 98.81 160 THR A C 1
ATOM 1282 O O . THR A 1 160 ? 7.012 0.266 0.933 1 98.81 160 THR A O 1
ATOM 1285 N N . ASN A 1 161 ? 6.016 2.246 1.31 1 98.75 161 ASN A N 1
ATOM 1286 C CA . ASN A 1 161 ? 7.289 2.926 1.521 1 98.75 161 ASN A CA 1
ATOM 1287 C C . ASN A 1 161 ? 8.055 2.324 2.695 1 98.75 161 ASN A C 1
ATOM 1289 O O . ASN A 1 161 ? 9.289 2.246 2.662 1 98.75 161 ASN A O 1
ATOM 1293 N N . ALA A 1 162 ? 7.348 1.962 3.721 1 98.75 162 ALA A N 1
ATOM 1294 C CA . ALA A 1 162 ? 7.996 1.314 4.859 1 98.75 162 ALA A CA 1
ATOM 1295 C C . ALA A 1 162 ? 8.609 -0.023 4.453 1 98.75 162 ALA A C 1
ATOM 1297 O O . ALA A 1 162 ? 9.727 -0.348 4.859 1 98.75 162 ALA A O 1
ATOM 1298 N N . TYR A 1 163 ? 7.852 -0.818 3.65 1 98.88 163 TYR A N 1
ATOM 1299 C CA . TYR A 1 163 ? 8.406 -2.07 3.146 1 98.88 163 TYR A CA 1
ATOM 1300 C C . TYR A 1 163 ? 9.727 -1.833 2.42 1 98.88 163 TYR A C 1
ATOM 1302 O O . TYR A 1 163 ? 10.68 -2.586 2.6 1 98.88 163 TYR A O 1
ATOM 1310 N N . ILE A 1 164 ? 9.742 -0.777 1.632 1 98.81 164 ILE A N 1
ATOM 1311 C CA . ILE A 1 164 ? 10.93 -0.478 0.843 1 98.81 164 ILE A CA 1
ATOM 1312 C C . ILE A 1 164 ? 12.07 -0.055 1.769 1 98.81 164 ILE A C 1
ATOM 1314 O O . ILE A 1 164 ? 13.133 -0.677 1.777 1 98.81 164 ILE A O 1
ATOM 1318 N N . SER A 1 165 ? 11.836 0.943 2.561 1 98.31 165 SER A N 1
ATOM 1319 C CA . SER A 1 165 ? 12.938 1.539 3.316 1 98.31 165 SER A CA 1
ATOM 1320 C C . SER A 1 165 ? 13.43 0.597 4.406 1 98.31 165 SER A C 1
ATOM 1322 O O . SER A 1 165 ? 14.641 0.411 4.574 1 98.31 165 SER A O 1
ATOM 1324 N N . LYS A 1 166 ? 12.539 -0.003 5.133 1 98.5 166 LYS A N 1
ATOM 1325 C CA . LYS A 1 166 ? 12.945 -0.896 6.215 1 98.5 166 LYS A CA 1
ATOM 1326 C C . LYS A 1 166 ? 13.414 -2.242 5.668 1 98.5 166 LYS A C 1
ATOM 1328 O O . LYS A 1 166 ? 14.438 -2.77 6.098 1 98.5 166 LYS A O 1
ATOM 1333 N N . GLY A 1 167 ? 12.695 -2.768 4.691 1 98.75 167 GLY A N 1
ATOM 1334 C CA . GLY A 1 167 ? 13.047 -4.059 4.121 1 98.75 167 GLY A CA 1
ATOM 1335 C C . GLY A 1 167 ? 14.383 -4.047 3.404 1 98.75 167 GLY A C 1
ATOM 1336 O O . GLY A 1 167 ? 15.117 -5.043 3.428 1 98.75 167 GLY A O 1
ATOM 1337 N N . LEU A 1 168 ? 14.664 -2.885 2.781 1 98.75 168 LEU A N 1
ATOM 1338 C CA . LEU A 1 168 ? 15.891 -2.807 1.994 1 98.75 168 LEU A CA 1
ATOM 1339 C C . LEU A 1 168 ? 16.953 -1.979 2.717 1 98.75 168 LEU A C 1
ATOM 1341 O O . LEU A 1 168 ? 18 -1.669 2.148 1 98.75 168 LEU A O 1
ATOM 1345 N N . ARG A 1 169 ? 16.656 -1.627 3.959 1 98.25 169 ARG A N 1
ATOM 1346 C CA . ARG A 1 169 ? 17.594 -0.937 4.84 1 98.25 169 ARG A CA 1
ATOM 1347 C C . ARG A 1 169 ? 18.094 0.353 4.203 1 98.25 169 ARG A C 1
ATOM 1349 O O . ARG A 1 169 ? 19.312 0.602 4.16 1 98.25 169 ARG A O 1
ATOM 1356 N N . VAL A 1 170 ? 17.156 1.116 3.703 1 97.75 170 VAL A N 1
ATOM 1357 C CA . VAL A 1 170 ? 17.484 2.414 3.121 1 97.75 170 VAL A CA 1
ATOM 1358 C C . VAL A 1 170 ? 17.781 3.42 4.23 1 97.75 170 VAL A C 1
ATOM 1360 O O . VAL A 1 170 ? 16.953 3.621 5.125 1 97.75 170 VAL A O 1
ATOM 1363 N N . PRO A 1 171 ? 18.922 4.043 4.207 1 94.5 171 PRO A N 1
ATOM 1364 C CA . PRO A 1 171 ? 19.219 5.031 5.246 1 94.5 171 PRO A CA 1
ATOM 1365 C C . PRO A 1 171 ? 18.375 6.297 5.113 1 94.5 171 PRO A C 1
ATOM 1367 O O . PRO A 1 171 ? 17.891 6.609 4.02 1 94.5 171 PRO A O 1
ATOM 1370 N N . VAL A 1 172 ? 18.141 6.988 6.238 1 94.56 172 VAL A N 1
ATOM 1371 C CA . VAL A 1 172 ? 17.484 8.297 6.199 1 94.56 172 VAL A CA 1
ATOM 1372 C C . VAL A 1 172 ? 18.266 9.227 5.273 1 94.56 172 VAL A C 1
ATOM 1374 O O . VAL A 1 172 ? 19.5 9.148 5.191 1 94.56 172 VAL A O 1
ATOM 1377 N N . GLU A 1 173 ? 17.531 10.086 4.574 1 93.12 173 GLU A N 1
ATOM 1378 C CA . GLU A 1 173 ? 18.156 11.023 3.654 1 93.12 173 GLU A CA 1
ATOM 1379 C C . GLU A 1 173 ? 19.125 11.961 4.391 1 93.12 173 GLU A C 1
ATOM 1381 O O . GLU A 1 173 ? 18.781 12.484 5.453 1 93.12 173 GLU A O 1
ATOM 1386 N N . SER A 1 174 ? 20.25 12.172 3.834 1 89.88 174 SER A N 1
ATOM 1387 C CA . SER A 1 174 ? 21.297 12.961 4.48 1 89.88 174 SER A CA 1
ATOM 1388 C C . SER A 1 174 ? 20.859 14.422 4.637 1 89.88 174 SER A C 1
ATOM 1390 O O . SER A 1 174 ? 21.312 15.109 5.555 1 89.88 174 SER A O 1
ATOM 1392 N N . ARG A 1 175 ? 19.969 14.898 3.822 1 89.69 175 ARG A N 1
ATOM 1393 C CA . ARG A 1 175 ? 19.562 16.297 3.836 1 89.69 175 ARG A CA 1
ATOM 1394 C C . ARG A 1 175 ? 18.562 16.578 4.953 1 89.69 175 ARG A C 1
ATOM 1396 O O . ARG A 1 175 ? 18.234 17.734 5.227 1 89.69 175 ARG A O 1
ATOM 1403 N N . VAL A 1 176 ? 18.094 15.477 5.555 1 90.44 176 VAL A N 1
ATOM 1404 C CA . VAL A 1 176 ? 17.141 15.594 6.656 1 90.44 176 VAL A CA 1
ATOM 1405 C C . VAL A 1 176 ? 17.891 15.609 7.988 1 90.44 176 VAL A C 1
ATOM 1407 O O . VAL A 1 176 ? 18.719 14.734 8.25 1 90.44 176 VAL A O 1
ATOM 1410 N N . LYS A 1 177 ? 17.609 16.562 8.805 1 84.19 177 LYS A N 1
ATOM 1411 C CA . LYS A 1 177 ? 18.391 16.766 10.023 1 84.19 177 LYS A CA 1
ATOM 1412 C C . LYS A 1 177 ? 17.656 16.203 11.242 1 84.19 177 LYS A C 1
ATOM 1414 O O . LYS A 1 177 ? 18.281 15.742 12.188 1 84.19 177 LYS A O 1
ATOM 1419 N N . ARG A 1 178 ? 16.359 16.25 11.188 1 87.81 178 ARG A N 1
ATOM 1420 C CA . ARG A 1 178 ? 15.594 15.773 12.336 1 87.81 178 ARG A CA 1
ATOM 1421 C C . ARG A 1 178 ? 15.672 14.258 12.469 1 87.81 178 ARG A C 1
ATOM 1423 O O . ARG A 1 178 ? 15.328 13.531 11.531 1 87.81 178 ARG A O 1
ATOM 1430 N N . PRO A 1 179 ? 16.062 13.836 13.633 1 89.94 179 PRO A N 1
ATOM 1431 C CA . PRO A 1 179 ? 16.141 12.383 13.812 1 89.94 179 PRO A CA 1
ATOM 1432 C C . PRO A 1 179 ? 14.773 11.766 14.109 1 89.94 179 PRO A C 1
ATOM 1434 O O . PRO A 1 179 ? 13.906 12.422 14.703 1 89.94 179 PRO A O 1
ATOM 1437 N N . PHE A 1 180 ? 14.523 10.547 13.688 1 92.31 180 PHE A N 1
ATOM 1438 C CA . PHE A 1 180 ? 13.375 9.742 14.102 1 92.31 180 PHE A CA 1
ATOM 1439 C C . PHE A 1 180 ? 13.453 9.414 15.586 1 92.31 180 PHE A C 1
ATOM 1441 O O . PHE A 1 180 ? 14.516 9.062 16.094 1 92.31 180 PHE A O 1
ATOM 1448 N N . PRO A 1 181 ? 12.375 9.703 16.281 1 85.31 181 PRO A N 1
ATOM 1449 C CA . PRO A 1 181 ? 12.438 9.414 17.703 1 85.31 181 PRO A CA 1
ATOM 1450 C C . PRO A 1 181 ? 12.57 7.922 18 1 85.31 181 PRO A C 1
ATOM 1452 O O . PRO A 1 181 ? 11.742 7.125 17.547 1 85.31 181 PRO A O 1
ATOM 1455 N N . VAL A 1 182 ? 13.766 7.344 18.062 1 66.25 182 VAL A N 1
ATOM 1456 C CA . VAL A 1 182 ? 14.023 5.93 18.297 1 66.25 182 VAL A CA 1
ATOM 1457 C C . VAL A 1 182 ? 13.242 5.453 19.516 1 66.25 182 VAL A C 1
ATOM 1459 O O . VAL A 1 182 ? 12.891 6.254 20.391 1 66.25 182 VAL A O 1
ATOM 1462 N N . PRO A 1 183 ? 12.641 4.125 19.266 1 57.88 183 PRO A N 1
ATOM 1463 C CA . PRO A 1 183 ? 11.875 3.594 20.406 1 57.88 183 PRO A CA 1
ATOM 1464 C C . PRO A 1 183 ? 12.508 3.932 21.75 1 57.88 183 PRO A C 1
ATOM 1466 O O . PRO A 1 183 ? 13.727 4.047 21.859 1 57.88 183 PRO A O 1
ATOM 1469 N N . LEU A 1 184 ? 11.648 4.332 22.766 1 44.19 184 LEU A N 1
ATOM 1470 C CA . LEU A 1 184 ? 12.094 4.492 24.141 1 44.19 184 LEU A CA 1
ATOM 1471 C C . LEU A 1 184 ? 12.664 3.188 24.688 1 44.19 184 LEU A C 1
ATOM 1473 O O . LEU A 1 184 ? 12.219 2.104 24.297 1 44.19 184 LEU A O 1
ATOM 1477 N N . MET B 1 1 ? -22.266 -2.111 2.326 1 93.69 1 MET B N 1
ATOM 1478 C CA . MET B 1 1 ? -21.125 -1.283 1.938 1 93.69 1 MET B CA 1
ATOM 1479 C C . MET B 1 1 ? -21.25 0.12 2.521 1 93.69 1 MET B C 1
ATOM 1481 O O . MET B 1 1 ? -22.344 0.68 2.576 1 93.69 1 MET B O 1
ATOM 1485 N N . ARG B 1 2 ? -20.188 0.649 2.902 1 98.19 2 ARG B N 1
ATOM 1486 C CA . ARG B 1 2 ? -20.156 1.911 3.633 1 98.19 2 ARG B CA 1
ATOM 1487 C C . ARG B 1 2 ? -20.172 3.1 2.676 1 98.19 2 ARG B C 1
ATOM 1489 O O . ARG B 1 2 ? -20.625 4.188 3.033 1 98.19 2 ARG B O 1
ATOM 1496 N N . VAL B 1 3 ? -19.578 2.926 1.511 1 97.88 3 VAL B N 1
ATOM 1497 C CA . VAL B 1 3 ? -19.516 3.941 0.465 1 97.88 3 VAL B CA 1
ATOM 1498 C C . VAL B 1 3 ? -20.156 3.412 -0.812 1 97.88 3 VAL B C 1
ATOM 1500 O O . VAL B 1 3 ? -19.938 2.264 -1.199 1 97.88 3 VAL B O 1
ATOM 1503 N N . GLU B 1 4 ? -21.031 4.23 -1.4 1 95.69 4 GLU B N 1
ATOM 1504 C CA . GLU B 1 4 ? -21.672 3.818 -2.639 1 95.69 4 GLU B CA 1
ATOM 1505 C C . GLU B 1 4 ? -20.734 3.961 -3.834 1 95.69 4 GLU B C 1
ATOM 1507 O O . GLU B 1 4 ? -20.219 5.051 -4.102 1 95.69 4 GLU B O 1
ATOM 1512 N N . PRO B 1 5 ? -20.5 2.857 -4.508 1 94.88 5 PRO B N 1
ATOM 1513 C CA . PRO B 1 5 ? -19.703 2.984 -5.727 1 94.88 5 PRO B CA 1
ATOM 1514 C C . PRO B 1 5 ? -20.422 3.75 -6.832 1 94.88 5 PRO B C 1
ATOM 1516 O O . PRO B 1 5 ? -21.656 3.873 -6.797 1 94.88 5 PRO B O 1
ATOM 1519 N N . LEU B 1 6 ? -19.703 4.254 -7.719 1 93 6 LEU B N 1
ATOM 1520 C CA . LEU B 1 6 ? -20.312 4.891 -8.883 1 93 6 LEU B CA 1
ATOM 1521 C C . LEU B 1 6 ? -21.094 3.877 -9.703 1 93 6 LEU B C 1
ATOM 1523 O O . LEU B 1 6 ? -20.672 2.734 -9.867 1 93 6 LEU B O 1
ATOM 1527 N N . ILE B 1 7 ? -22.172 4.375 -10.18 1 89 7 ILE B N 1
ATOM 1528 C CA . ILE B 1 7 ? -22.969 3.57 -11.086 1 89 7 ILE B CA 1
ATOM 1529 C C . ILE B 1 7 ? -23.062 4.262 -12.445 1 89 7 ILE B C 1
ATOM 1531 O O . ILE B 1 7 ? -23.016 5.488 -12.531 1 89 7 ILE B O 1
ATOM 1535 N N . PRO B 1 8 ? -23.125 3.502 -13.531 1 89.94 8 PRO B N 1
ATOM 1536 C CA . PRO B 1 8 ? -23.281 4.137 -14.844 1 89.94 8 PRO B CA 1
ATOM 1537 C C . PRO B 1 8 ? -24.5 5.051 -14.906 1 89.94 8 PRO B C 1
ATOM 1539 O O . PRO B 1 8 ? -25.469 4.859 -14.156 1 89.94 8 PRO B O 1
ATOM 1542 N N . PRO B 1 9 ? -24.484 5.969 -15.914 1 93.75 9 PRO B N 1
ATOM 1543 C CA . PRO B 1 9 ? -23.391 6.293 -16.828 1 93.75 9 PRO B CA 1
ATOM 1544 C C . PRO B 1 9 ? -22.234 7.004 -16.141 1 93.75 9 PRO B C 1
ATOM 1546 O O . PRO B 1 9 ? -22.453 7.848 -15.273 1 93.75 9 PRO B O 1
ATOM 1549 N N . TYR B 1 10 ? -21.047 6.578 -16.5 1 94.5 10 TYR B N 1
ATOM 1550 C CA . TYR B 1 10 ? -19.844 7.188 -15.969 1 94.5 10 TYR B CA 1
ATOM 1551 C C . TYR B 1 10 ? -19.484 8.461 -16.734 1 94.5 10 TYR B C 1
ATOM 1553 O O . TYR B 1 10 ? -19.875 8.617 -17.891 1 94.5 10 TYR B O 1
ATOM 1561 N N . SER B 1 11 ? -18.844 9.352 -16.031 1 94.88 11 SER B N 1
ATOM 1562 C CA . SER B 1 11 ? -18.25 10.469 -16.766 1 94.88 11 SER B CA 1
ATOM 1563 C C . SER B 1 11 ? -17.266 9.984 -17.812 1 94.88 11 SER B C 1
ATOM 1565 O O . SER B 1 11 ? -16.766 8.852 -17.734 1 94.88 11 SER B O 1
ATOM 1567 N N . ALA B 1 12 ? -16.938 10.773 -18.766 1 96.06 12 ALA B N 1
ATOM 1568 C CA . ALA B 1 12 ? -16 10.43 -19.828 1 96.06 12 ALA B CA 1
ATOM 1569 C C . ALA B 1 12 ? -14.633 10.07 -19.266 1 96.06 12 ALA B C 1
ATOM 1571 O O . ALA B 1 12 ? -13.969 9.148 -19.75 1 96.06 12 ALA B O 1
ATOM 1572 N N . HIS B 1 13 ? -14.211 10.812 -18.25 1 96 13 HIS B N 1
ATOM 1573 C CA . HIS B 1 13 ? -12.906 10.578 -17.641 1 96 13 HIS B CA 1
ATOM 1574 C C . HIS B 1 13 ? -12.859 9.211 -16.953 1 96 13 HIS B C 1
ATOM 1576 O O . HIS B 1 13 ? -11.891 8.469 -17.125 1 96 13 HIS B O 1
ATOM 1582 N N . VAL B 1 14 ? -13.93 8.898 -16.203 1 96.44 14 VAL B N 1
ATOM 1583 C CA . VAL B 1 14 ? -13.992 7.617 -15.523 1 96.44 14 VAL B CA 1
ATOM 1584 C C . VAL B 1 14 ? -14.094 6.488 -16.547 1 96.44 14 VAL B C 1
ATOM 1586 O O . VAL B 1 14 ? -13.398 5.469 -16.422 1 96.44 14 VAL B O 1
ATOM 1589 N N . GLN B 1 15 ? -14.898 6.723 -17.562 1 95.69 15 GLN B N 1
ATOM 1590 C CA . GLN B 1 15 ? -15.062 5.711 -18.594 1 95.69 15 GLN B CA 1
ATOM 1591 C C . GLN B 1 15 ? -13.742 5.41 -19.297 1 95.69 15 GLN B C 1
ATOM 1593 O O . GLN B 1 15 ? -13.445 4.254 -19.594 1 95.69 15 GLN B O 1
ATOM 1598 N N . ALA B 1 16 ? -12.984 6.371 -19.594 1 96.19 16 ALA B N 1
ATOM 1599 C CA . ALA B 1 16 ? -11.688 6.199 -20.25 1 96.19 16 ALA B CA 1
ATOM 1600 C C . ALA B 1 16 ? -10.766 5.312 -19.422 1 96.19 16 ALA B C 1
ATOM 1602 O O . ALA B 1 16 ? -10.039 4.48 -19.969 1 96.19 16 ALA B O 1
ATOM 1603 N N . GLU B 1 17 ? -10.773 5.543 -18.062 1 95.5 17 GLU B N 1
ATOM 1604 C CA . GLU B 1 17 ? -9.969 4.711 -17.188 1 95.5 17 GLU B CA 1
ATOM 1605 C C . GLU B 1 17 ? -10.469 3.27 -17.172 1 95.5 17 GLU B C 1
ATOM 1607 O O . GLU B 1 17 ? -9.672 2.33 -17.219 1 95.5 17 GLU B O 1
ATOM 1612 N N . LEU B 1 18 ? -11.773 3.064 -17.109 1 95.31 18 LEU B N 1
ATOM 1613 C CA . LEU B 1 18 ? -12.367 1.734 -17.031 1 95.31 18 LEU B CA 1
ATOM 1614 C C . LEU B 1 18 ? -12.172 0.973 -18.328 1 95.31 18 LEU B C 1
ATOM 1616 O O . LEU B 1 18 ? -12.031 -0.252 -18.328 1 95.31 18 LEU B O 1
ATOM 1620 N N . ASP B 1 19 ? -12.062 1.706 -19.484 1 95.62 19 ASP B N 1
ATOM 1621 C CA . ASP B 1 19 ? -11.867 1.101 -20.797 1 95.62 19 ASP B CA 1
ATOM 1622 C C . ASP B 1 19 ? -10.492 0.451 -20.906 1 95.62 19 ASP B C 1
ATOM 1624 O O . ASP B 1 19 ? -10.258 -0.369 -21.797 1 95.62 19 ASP B O 1
ATOM 1628 N N . LEU B 1 20 ? -9.602 0.834 -20.047 1 94.25 20 LEU B N 1
ATOM 1629 C CA . LEU B 1 20 ? -8.25 0.29 -20.078 1 94.25 20 LEU B CA 1
ATOM 1630 C C . LEU B 1 20 ? -8.18 -1.035 -19.328 1 94.25 20 LEU B C 1
ATOM 1632 O O . LEU B 1 20 ? -7.164 -1.737 -19.391 1 94.25 20 LEU B O 1
ATOM 1636 N N . LEU B 1 21 ? -9.234 -1.442 -18.578 1 93.94 21 LEU B N 1
ATOM 1637 C CA . LEU B 1 21 ? -9.258 -2.699 -17.844 1 93.94 21 LEU B CA 1
ATOM 1638 C C . LEU B 1 21 ? -9.5 -3.877 -18.781 1 93.94 21 LEU B C 1
ATOM 1640 O O . LEU B 1 21 ? -10.148 -3.725 -19.828 1 93.94 21 LEU B O 1
ATOM 1644 N N . PRO B 1 22 ? -8.992 -5.059 -18.375 1 91.19 22 PRO B N 1
ATOM 1645 C CA . PRO B 1 22 ? -9.391 -6.242 -19.141 1 91.19 22 PRO B CA 1
ATOM 1646 C C . PRO B 1 22 ? -10.906 -6.391 -19.25 1 91.19 22 PRO B C 1
ATOM 1648 O O . PRO B 1 22 ? -11.625 -6.121 -18.297 1 91.19 22 PRO B O 1
ATOM 1651 N N . LYS B 1 23 ? -11.328 -6.832 -20.391 1 92.06 23 LYS B N 1
ATOM 1652 C CA . LYS B 1 23 ? -12.758 -6.969 -20.656 1 92.06 23 LYS B CA 1
ATOM 1653 C C . LYS B 1 23 ? -13.406 -7.918 -19.656 1 92.06 23 LYS B C 1
ATOM 1655 O O . LYS B 1 23 ? -14.562 -7.719 -19.266 1 92.06 23 LYS B O 1
ATOM 1660 N N . SER B 1 24 ? -12.656 -8.875 -19.219 1 89.19 24 SER B N 1
ATOM 1661 C CA . SER B 1 24 ? -13.18 -9.891 -18.312 1 89.19 24 SER B CA 1
ATOM 1662 C C . SER B 1 24 ? -13.477 -9.297 -16.938 1 89.19 24 SER B C 1
ATOM 1664 O O . SER B 1 24 ? -14.141 -9.93 -16.109 1 89.19 24 SER B O 1
ATOM 1666 N N . TRP B 1 25 ? -13.008 -8.086 -16.688 1 90.31 25 TRP B N 1
ATOM 1667 C CA . TRP B 1 25 ? -13.227 -7.449 -15.391 1 90.31 25 TRP B CA 1
ATOM 1668 C C . TRP B 1 25 ? -14.461 -6.551 -15.422 1 90.31 25 TRP B C 1
ATOM 1670 O O . TRP B 1 25 ? -14.844 -5.977 -14.398 1 90.31 25 TRP B O 1
ATOM 1680 N N . LEU B 1 26 ? -15.195 -6.59 -16.609 1 87.94 26 LEU B N 1
ATOM 1681 C CA . LEU B 1 26 ? -16.359 -5.719 -16.766 1 87.94 26 LEU B CA 1
ATOM 1682 C C . LEU B 1 26 ? -17.656 -6.5 -16.578 1 87.94 26 LEU B C 1
ATOM 1684 O O . LEU B 1 26 ? -17.766 -7.633 -17.062 1 87.94 26 LEU B O 1
ATOM 1688 N N . PRO B 1 27 ? -18.734 -5.871 -15.875 1 90.12 27 PRO B N 1
ATOM 1689 C CA . PRO B 1 27 ? -18.641 -4.586 -15.18 1 90.12 27 PRO B CA 1
ATOM 1690 C C . PRO B 1 27 ? -17.547 -4.566 -14.117 1 90.12 27 PRO B C 1
ATOM 1692 O O . PRO B 1 27 ? -17.203 -5.613 -13.562 1 90.12 27 PRO B O 1
ATOM 1695 N N . PRO B 1 28 ? -17.031 -3.379 -13.898 1 92.94 28 PRO B N 1
ATOM 1696 C CA . PRO B 1 28 ? -15.812 -3.324 -13.078 1 92.94 28 PRO B CA 1
ATOM 1697 C C . PRO B 1 28 ? -16.031 -3.82 -11.648 1 92.94 28 PRO B C 1
ATOM 1699 O O . PRO B 1 28 ? -17.141 -3.672 -11.109 1 92.94 28 PRO B O 1
ATOM 1702 N N . PHE B 1 29 ? -14.922 -4.387 -11.07 1 94.06 29 PHE B N 1
ATOM 1703 C CA . PHE B 1 29 ? -14.984 -4.746 -9.664 1 94.06 29 PHE B CA 1
ATOM 1704 C C . PHE B 1 29 ? -15.273 -3.523 -8.797 1 94.06 29 PHE B C 1
ATOM 1706 O O . PHE B 1 29 ? -14.969 -2.396 -9.195 1 94.06 29 PHE B O 1
ATOM 1713 N N . GLN B 1 30 ? -15.805 -3.719 -7.684 1 95.12 30 GLN B N 1
ATOM 1714 C CA . GLN B 1 30 ? -16.328 -2.66 -6.828 1 95.12 30 GLN B CA 1
ATOM 1715 C C . GLN B 1 30 ? -15.25 -1.639 -6.492 1 95.12 30 GLN B C 1
ATOM 1717 O O . GLN B 1 30 ? -15.531 -0.45 -6.34 1 95.12 30 GLN B O 1
ATOM 1722 N N . HIS B 1 31 ? -13.984 -2.109 -6.371 1 97.44 31 HIS B N 1
ATOM 1723 C CA . HIS B 1 31 ? -12.891 -1.19 -6.055 1 97.44 31 HIS B CA 1
ATOM 1724 C C . HIS B 1 31 ? -12.805 -0.065 -7.078 1 97.44 31 HIS B C 1
ATOM 1726 O O . HIS B 1 31 ? -12.586 1.093 -6.719 1 97.44 31 HIS B O 1
ATOM 1732 N N . TYR B 1 32 ? -13.039 -0.409 -8.328 1 96.81 32 TYR B N 1
ATOM 1733 C CA . TYR B 1 32 ? -12.945 0.582 -9.398 1 96.81 32 TYR B CA 1
ATOM 1734 C C . TYR B 1 32 ? -14.117 1.556 -9.336 1 96.81 32 TYR B C 1
ATOM 1736 O O . TYR B 1 32 ? -13.945 2.752 -9.594 1 96.81 32 TYR B O 1
ATOM 1744 N N . GLY B 1 33 ? -15.273 1.042 -8.992 1 95.88 33 GLY B N 1
ATOM 1745 C CA . GLY B 1 33 ? -16.406 1.921 -8.805 1 95.88 33 GLY B CA 1
ATOM 1746 C C . GLY B 1 33 ? -16.25 2.871 -7.629 1 95.88 33 GLY B C 1
AT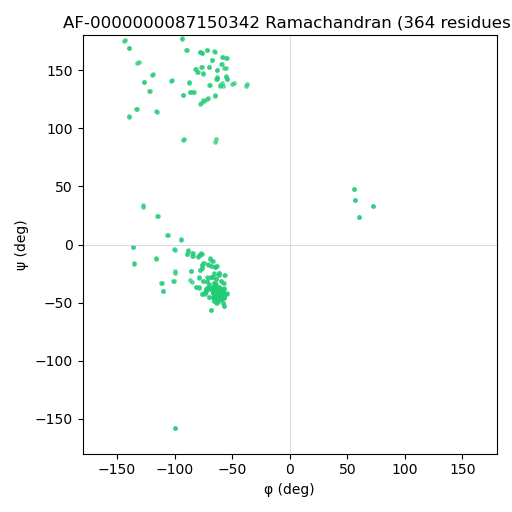OM 1747 O O . GLY B 1 33 ? -16.625 4.043 -7.719 1 95.88 33 GLY B O 1
ATOM 1748 N N . LEU B 1 34 ? -15.719 2.361 -6.531 1 98.06 34 LEU B N 1
ATOM 1749 C CA . LEU B 1 34 ? -15.469 3.193 -5.359 1 98.06 34 LEU B CA 1
ATOM 1750 C C . LEU B 1 34 ? -14.469 4.297 -5.68 1 98.06 34 LEU B C 1
ATOM 1752 O O . LEU B 1 34 ? -14.734 5.477 -5.438 1 98.06 34 LEU B O 1
ATOM 1756 N N . LEU B 1 35 ? -13.336 3.896 -6.32 1 98.06 35 LEU B N 1
ATOM 1757 C CA . LEU B 1 35 ? -12.273 4.859 -6.598 1 98.06 35 LEU B CA 1
ATOM 1758 C C . LEU B 1 35 ? -12.648 5.762 -7.766 1 98.06 35 LEU B C 1
ATOM 1760 O O . LEU B 1 35 ? -12.102 6.855 -7.914 1 98.06 35 LEU B O 1
ATOM 1764 N N . GLY B 1 36 ? -13.625 5.359 -8.555 1 97.12 36 GLY B N 1
ATOM 1765 C CA . GLY B 1 36 ? -14.133 6.152 -9.672 1 97.12 36 GLY B CA 1
ATOM 1766 C C . GLY B 1 36 ? -14.852 7.41 -9.234 1 97.12 36 GLY B C 1
ATOM 1767 O O . GLY B 1 36 ? -15.109 8.297 -10.047 1 97.12 36 GLY B O 1
ATOM 1768 N N . ARG B 1 37 ? -15.18 7.488 -7.934 1 97 37 ARG B N 1
ATOM 1769 C CA . ARG B 1 37 ? -15.805 8.695 -7.398 1 97 37 ARG B CA 1
ATOM 1770 C C . ARG B 1 37 ? -14.93 9.922 -7.656 1 97 37 ARG B C 1
ATOM 1772 O O . ARG B 1 37 ? -15.43 11.047 -7.73 1 97 37 ARG B O 1
ATOM 1779 N N . ASP B 1 38 ? -13.648 9.727 -7.789 1 96.75 38 ASP B N 1
ATOM 1780 C CA . ASP B 1 38 ? -12.672 10.688 -8.297 1 96.75 38 ASP B CA 1
ATOM 1781 C C . ASP B 1 38 ? -11.742 10.039 -9.32 1 96.75 38 ASP B C 1
ATOM 1783 O O . ASP B 1 38 ? -10.93 9.18 -8.969 1 96.75 38 ASP B O 1
ATOM 1787 N N . PRO B 1 39 ? -11.781 10.508 -10.578 1 96.06 39 PRO B N 1
ATOM 1788 C CA . PRO B 1 39 ? -10.992 9.852 -11.625 1 96.06 39 PRO B CA 1
ATOM 1789 C C . PRO B 1 39 ? -9.492 9.883 -11.344 1 96.06 39 PRO B C 1
ATOM 1791 O O . PRO B 1 39 ? -8.758 9.008 -11.805 1 96.06 39 PRO B O 1
ATOM 1794 N N . ARG B 1 40 ? -9.047 10.844 -10.555 1 97.12 40 ARG B N 1
ATOM 1795 C CA . ARG B 1 40 ? -7.633 10.906 -10.211 1 97.12 40 ARG B CA 1
ATOM 1796 C C . ARG B 1 40 ? -7.262 9.797 -9.234 1 97.12 40 ARG B C 1
ATOM 1798 O O . ARG B 1 40 ? -6.18 9.211 -9.328 1 97.12 40 ARG B O 1
ATOM 1805 N N . LEU B 1 41 ? -8.164 9.484 -8.258 1 98.25 41 LEU B N 1
ATOM 1806 C CA . LEU B 1 41 ? -7.953 8.359 -7.348 1 98.25 41 LEU B CA 1
ATOM 1807 C C . LEU B 1 41 ? -7.996 7.035 -8.102 1 98.25 41 LEU B C 1
ATOM 1809 O O . LEU B 1 41 ? -7.172 6.148 -7.859 1 98.25 41 LEU B O 1
ATOM 1813 N N . LEU B 1 42 ? -8.945 6.953 -9.031 1 97.81 42 LEU B N 1
ATOM 1814 C CA . LEU B 1 42 ? -9.055 5.746 -9.844 1 97.81 42 LEU B CA 1
ATOM 1815 C C . LEU B 1 42 ? -7.793 5.52 -10.664 1 97.81 42 LEU B C 1
ATOM 1817 O O . LEU B 1 42 ? -7.277 4.402 -10.719 1 97.81 42 LEU B O 1
ATOM 1821 N N . ARG B 1 43 ? -7.27 6.551 -11.281 1 96.88 43 ARG B N 1
ATOM 1822 C CA . ARG B 1 43 ? -6.07 6.457 -12.102 1 96.88 43 ARG B CA 1
ATOM 1823 C C . ARG B 1 43 ? -4.867 6.031 -11.266 1 96.88 43 ARG B C 1
ATOM 1825 O O . ARG B 1 43 ? -4.105 5.148 -11.672 1 96.88 43 ARG B O 1
ATOM 1832 N N . ALA B 1 44 ? -4.691 6.652 -10.125 1 97.69 44 ALA B N 1
ATOM 1833 C CA . ALA B 1 44 ? -3.584 6.312 -9.234 1 97.69 44 ALA B CA 1
ATOM 1834 C C . ALA B 1 44 ? -3.652 4.852 -8.805 1 97.69 44 ALA B C 1
ATOM 1836 O O . ALA B 1 44 ? -2.639 4.148 -8.805 1 97.69 44 ALA B O 1
ATOM 1837 N N . TYR B 1 45 ? -4.852 4.395 -8.469 1 98.31 45 TYR B N 1
ATOM 1838 C CA . TYR B 1 45 ? -5.09 3.016 -8.055 1 98.31 45 TYR B CA 1
ATOM 1839 C C . TYR B 1 45 ? -4.742 2.039 -9.172 1 98.31 45 TYR B C 1
ATOM 1841 O O . TYR B 1 45 ? -4.027 1.061 -8.953 1 98.31 45 TYR B O 1
ATOM 1849 N N . ARG B 1 46 ? -5.227 2.377 -10.312 1 96.56 46 ARG B N 1
ATOM 1850 C CA . ARG B 1 46 ? -5.016 1.5 -11.461 1 96.56 46 ARG B CA 1
ATOM 1851 C C . ARG B 1 46 ? -3.539 1.45 -11.844 1 96.56 46 ARG B C 1
ATOM 1853 O O . ARG B 1 46 ? -2.979 0.369 -12.039 1 96.56 46 ARG B O 1
ATOM 1860 N N . LEU B 1 47 ? -2.904 2.561 -11.906 1 95.25 47 LEU B N 1
ATOM 1861 C CA . LEU B 1 47 ? -1.53 2.645 -12.391 1 95.25 47 LEU B CA 1
ATOM 1862 C C . LEU B 1 47 ? -0.547 2.189 -11.312 1 95.25 47 LEU B C 1
ATOM 1864 O O . LEU B 1 47 ? 0.588 1.821 -11.625 1 95.25 47 LEU B O 1
ATOM 1868 N N . GLY B 1 48 ? -1.012 2.242 -10.094 1 96.75 48 GLY B N 1
ATOM 1869 C CA . GLY B 1 48 ? -0.136 1.859 -9 1 96.75 48 GLY B CA 1
ATOM 1870 C C . GLY B 1 48 ? 0.008 0.357 -8.844 1 96.75 48 GLY B C 1
ATOM 1871 O O . GLY B 1 48 ? 0.862 -0.116 -8.094 1 96.75 48 GLY B O 1
ATOM 1872 N N . SER B 1 49 ? -0.865 -0.277 -9.664 1 93.38 49 SER B N 1
ATOM 1873 C CA . SER B 1 49 ? -0.777 -1.731 -9.586 1 93.38 49 SER B CA 1
ATOM 1874 C C . SER B 1 49 ? 0.333 -2.264 -10.492 1 93.38 49 SER B C 1
ATOM 1876 O O . SER B 1 49 ? 0.467 -1.833 -11.641 1 93.38 49 SER B O 1
ATOM 1878 N N . VAL B 1 50 ? 1.248 -3.211 -9.898 1 95.06 50 VAL B N 1
ATOM 1879 C CA . VAL B 1 50 ? 2.316 -3.811 -10.688 1 95.06 50 VAL B CA 1
ATOM 1880 C C . VAL B 1 50 ? 2.086 -5.312 -10.812 1 95.06 50 VAL B C 1
ATOM 1882 O O . VAL B 1 50 ? 3.02 -6.07 -11.086 1 95.06 50 VAL B O 1
ATOM 1885 N N . ALA B 1 51 ? 0.815 -5.672 -10.68 1 91.19 51 ALA B N 1
ATOM 1886 C CA . ALA B 1 51 ? 0.495 -7.098 -10.633 1 91.19 51 ALA B CA 1
ATOM 1887 C C . ALA B 1 51 ? 0.562 -7.719 -12.023 1 91.19 51 ALA B C 1
ATOM 1889 O O . ALA B 1 51 ? 0.8 -8.922 -12.164 1 91.19 51 ALA B O 1
ATOM 1890 N N . TYR B 1 52 ? 0.463 -6.801 -13.094 1 92.44 52 TYR B N 1
ATOM 1891 C CA . TYR B 1 52 ? 0.289 -7.41 -14.406 1 92.44 52 TYR B CA 1
ATOM 1892 C C . TYR B 1 52 ? 1.322 -6.887 -15.398 1 92.44 52 TYR B C 1
ATOM 1894 O O . TYR B 1 52 ? 1.021 -6.695 -16.578 1 92.44 52 TYR B O 1
ATOM 1902 N N . LEU B 1 53 ? 2.471 -6.629 -14.828 1 92.69 53 LEU B N 1
ATOM 1903 C CA . LEU B 1 53 ? 3.584 -6.262 -15.695 1 92.69 53 LEU B CA 1
ATOM 1904 C C . LEU B 1 53 ? 3.871 -7.367 -16.703 1 92.69 53 LEU B C 1
ATOM 1906 O O . LEU B 1 53 ? 3.893 -8.547 -16.359 1 92.69 53 LEU B O 1
ATOM 1910 N N . ASP B 1 54 ? 4.156 -6.961 -17.969 1 92 54 ASP B N 1
ATOM 1911 C CA . ASP B 1 54 ? 4.488 -7.902 -19.031 1 92 54 ASP B CA 1
ATOM 1912 C C . ASP B 1 54 ? 5.617 -7.363 -19.906 1 92 54 ASP B C 1
ATOM 1914 O O . ASP B 1 54 ? 5.43 -6.398 -20.641 1 92 54 ASP B O 1
ATOM 1918 N N . PRO B 1 55 ? 6.859 -7.895 -19.906 1 95.12 55 PRO B N 1
ATOM 1919 C CA . PRO B 1 55 ? 7.211 -9.023 -19.031 1 95.12 55 PRO B CA 1
ATOM 1920 C C . PRO B 1 55 ? 7.395 -8.602 -17.578 1 95.12 55 PRO B C 1
ATOM 1922 O O . PRO B 1 55 ? 7.805 -7.473 -17.297 1 95.12 55 PRO B O 1
ATOM 1925 N N . GLY B 1 56 ? 7.043 -9.531 -16.656 1 96.5 56 GLY B N 1
ATOM 1926 C CA . GLY B 1 56 ? 7.297 -9.312 -15.25 1 96.5 56 GLY B CA 1
ATOM 1927 C C . GLY B 1 56 ? 8.617 -9.906 -14.781 1 96.5 56 GLY B C 1
ATOM 1928 O O . GLY B 1 56 ? 9.352 -10.5 -15.57 1 96.5 56 GLY B O 1
ATOM 1929 N N . HIS B 1 57 ? 8.906 -9.648 -13.477 1 98.44 57 HIS B N 1
ATOM 1930 C CA . HIS B 1 57 ? 10.148 -10.148 -12.891 1 98.44 57 HIS B CA 1
ATOM 1931 C C . HIS B 1 57 ? 9.891 -11.406 -12.07 1 98.44 57 HIS B C 1
ATOM 1933 O O . HIS B 1 57 ? 10.828 -11.992 -11.516 1 98.44 57 HIS B O 1
ATOM 1939 N N . ILE B 1 58 ? 8.602 -11.789 -11.961 1 98.38 58 ILE B 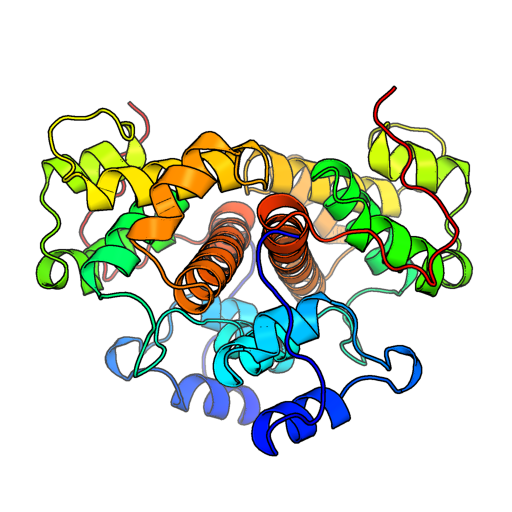N 1
ATOM 1940 C CA . ILE B 1 58 ? 8.211 -13 -11.242 1 98.38 58 ILE B CA 1
ATOM 1941 C C . ILE B 1 58 ? 7.23 -13.805 -12.094 1 98.38 58 ILE B C 1
ATOM 1943 O O . ILE B 1 58 ? 6.555 -13.258 -12.969 1 98.38 58 ILE B O 1
ATOM 1947 N N . THR B 1 59 ? 7.145 -15.07 -11.859 1 98 59 THR B N 1
ATOM 1948 C CA . THR B 1 59 ? 6.234 -15.945 -12.594 1 98 59 THR B CA 1
ATOM 1949 C C . THR B 1 59 ? 4.805 -15.797 -12.078 1 98 59 THR B C 1
ATOM 1951 O O . THR B 1 59 ? 4.582 -15.234 -11 1 98 59 THR B O 1
ATOM 1954 N N . LEU B 1 60 ? 3.902 -16.312 -12.852 1 98.12 60 LEU B N 1
ATOM 1955 C CA . LEU B 1 60 ? 2.5 -16.312 -12.445 1 98.12 60 LEU B CA 1
ATOM 1956 C C . LEU B 1 60 ? 2.32 -17.047 -11.125 1 98.12 60 LEU B C 1
ATOM 1958 O O . LEU B 1 60 ? 1.593 -16.578 -10.242 1 98.12 60 LEU B O 1
ATOM 1962 N N . ARG B 1 61 ? 2.938 -18.188 -10.977 1 98.5 61 ARG B N 1
ATOM 1963 C CA . ARG B 1 61 ? 2.814 -18.953 -9.734 1 98.5 61 ARG B CA 1
ATOM 1964 C C . ARG B 1 61 ? 3.373 -18.172 -8.555 1 98.5 61 ARG B C 1
ATOM 1966 O O . ARG B 1 61 ? 2.742 -18.094 -7.496 1 98.5 61 ARG B O 1
ATOM 1973 N N . GLN B 1 62 ? 4.59 -17.531 -8.703 1 98.62 62 GLN B N 1
ATOM 1974 C CA . GLN B 1 62 ? 5.184 -16.75 -7.625 1 98.62 62 GLN B CA 1
ATOM 1975 C C . GLN B 1 62 ? 4.258 -15.609 -7.195 1 98.62 62 GLN B C 1
ATOM 1977 O O . GLN B 1 62 ? 4.051 -15.391 -6.004 1 98.62 62 GLN B O 1
ATOM 1982 N N . ARG B 1 63 ? 3.672 -14.969 -8.164 1 98.75 63 ARG B N 1
ATOM 1983 C CA . ARG B 1 63 ? 2.756 -13.867 -7.902 1 98.75 63 ARG B CA 1
ATOM 1984 C C . ARG B 1 63 ? 1.552 -14.336 -7.094 1 98.75 63 ARG B C 1
ATOM 1986 O O . ARG B 1 63 ? 1.203 -13.727 -6.078 1 98.75 63 ARG B O 1
ATOM 1993 N N . GLU B 1 64 ? 0.982 -15.43 -7.496 1 98.75 64 GLU B N 1
ATOM 1994 C CA . GLU B 1 64 ? -0.291 -15.828 -6.906 1 98.75 64 GLU B CA 1
ATOM 1995 C C . GLU B 1 64 ? -0.085 -16.469 -5.535 1 98.75 64 GLU B C 1
ATOM 1997 O O . GLU B 1 64 ? -0.889 -16.266 -4.625 1 98.75 64 GLU B O 1
ATOM 2002 N N . VAL B 1 65 ? 1 -17.25 -5.375 1 98.88 65 VAL B N 1
ATOM 2003 C CA . VAL B 1 65 ? 1.307 -17.781 -4.055 1 98.88 65 VAL B CA 1
ATOM 2004 C C . VAL B 1 65 ? 1.519 -16.641 -3.066 1 98.88 65 VAL B C 1
ATOM 2006 O O . VAL B 1 65 ? 0.967 -16.656 -1.963 1 98.88 65 VAL B O 1
ATOM 2009 N N . PHE B 1 66 ? 2.285 -15.656 -3.469 1 98.94 66 PHE B N 1
ATOM 2010 C CA . PHE B 1 66 ? 2.59 -14.5 -2.635 1 98.94 66 PHE B CA 1
ATOM 2011 C C . PHE B 1 66 ? 1.32 -13.727 -2.303 1 98.94 66 PHE B C 1
ATOM 2013 O O . PHE B 1 66 ? 1.054 -13.43 -1.136 1 98.94 66 PHE B O 1
ATOM 2020 N N . LEU B 1 67 ? 0.464 -13.477 -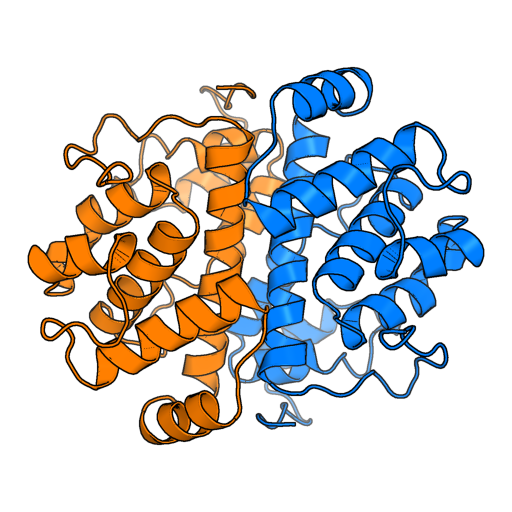3.285 1 98.88 67 LEU B N 1
ATOM 2021 C CA . LEU B 1 67 ? -0.701 -12.617 -3.092 1 98.88 67 LEU B CA 1
ATOM 2022 C C . LEU B 1 67 ? -1.789 -13.344 -2.312 1 98.88 67 LEU B C 1
ATOM 2024 O O . LEU B 1 67 ? -2.525 -12.727 -1.539 1 98.88 67 LEU B O 1
ATOM 2028 N N . LEU B 1 68 ? -1.853 -14.664 -2.486 1 98.69 68 LEU B N 1
ATOM 2029 C CA . LEU B 1 68 ? -2.789 -15.422 -1.664 1 98.69 68 LEU B CA 1
ATOM 2030 C C . LEU B 1 68 ? -2.438 -15.297 -0.186 1 98.69 68 LEU B C 1
ATOM 2032 O O . LEU B 1 68 ? -3.322 -15.125 0.655 1 98.69 68 LEU B O 1
ATOM 2036 N N . ARG B 1 69 ? -1.155 -15.328 0.123 1 98.88 69 ARG B N 1
ATOM 2037 C CA . ARG B 1 69 ? -0.758 -15.203 1.521 1 98.88 69 ARG B CA 1
ATOM 2038 C C . ARG B 1 69 ? -0.951 -13.773 2.016 1 98.88 69 ARG B C 1
ATOM 2040 O O . ARG B 1 69 ? -1.411 -13.555 3.139 1 98.88 69 ARG B O 1
ATOM 2047 N N . VAL B 1 70 ? -0.612 -12.758 1.167 1 98.81 70 VAL B N 1
ATOM 2048 C CA . VAL B 1 70 ? -0.78 -11.359 1.541 1 98.81 70 VAL B CA 1
ATOM 2049 C C . VAL B 1 70 ? -2.244 -11.086 1.879 1 98.81 70 VAL B C 1
ATOM 2051 O O . VAL B 1 70 ? -2.551 -10.508 2.924 1 98.81 70 VAL B O 1
ATOM 2054 N N . THR B 1 71 ? -3.164 -11.5 0.982 1 98.38 71 THR B N 1
ATOM 2055 C CA . THR B 1 71 ? -4.586 -11.266 1.21 1 98.38 71 THR B CA 1
ATOM 2056 C C . THR B 1 71 ? -5.105 -12.141 2.346 1 98.38 71 THR B C 1
ATOM 2058 O O . THR B 1 71 ? -5.961 -11.711 3.123 1 98.38 71 THR B O 1
ATOM 2061 N N . GLY B 1 72 ? -4.578 -13.367 2.492 1 98 72 GLY B N 1
ATOM 2062 C CA . GLY B 1 72 ? -4.938 -14.234 3.604 1 98 72 GLY B CA 1
ATOM 2063 C C . GLY B 1 72 ? -4.59 -13.641 4.957 1 98 72 GLY B C 1
ATOM 2064 O O . GLY B 1 72 ? -5.41 -13.656 5.875 1 98 72 GLY B O 1
ATOM 2065 N N . ARG B 1 73 ? -3.381 -13.062 5.102 1 98.12 73 ARG B N 1
ATOM 2066 C CA . ARG B 1 73 ? -2.93 -12.477 6.359 1 98.12 73 ARG B CA 1
ATOM 2067 C C . ARG B 1 73 ? -3.793 -11.281 6.746 1 98.12 73 ARG B C 1
ATOM 2069 O O . ARG B 1 73 ? -4.012 -11.023 7.934 1 98.12 73 ARG B O 1
ATOM 2076 N N . CYS B 1 74 ? -4.309 -10.617 5.73 1 97.81 74 CYS B N 1
ATOM 2077 C CA . CYS B 1 74 ? -5.176 -9.469 5.977 1 97.81 74 CYS B CA 1
ATOM 2078 C C . CYS B 1 74 ? -6.613 -9.914 6.219 1 97.81 74 CYS B C 1
ATOM 2080 O O . CYS B 1 74 ? -7.484 -9.086 6.492 1 97.81 74 CYS B O 1
ATOM 2082 N N . GLN B 1 75 ? -6.879 -11.211 6.02 1 96.88 75 GLN B N 1
ATOM 2083 C CA . GLN B 1 75 ? -8.242 -11.727 6.082 1 96.88 75 GLN B CA 1
ATOM 2084 C C . GLN B 1 75 ? -9.156 -10.992 5.102 1 96.88 75 GLN B C 1
ATOM 2086 O O . GLN B 1 75 ? -10.281 -10.633 5.445 1 96.88 75 GLN B O 1
ATOM 2091 N N . ASN B 1 76 ? -8.578 -10.734 4.008 1 97.38 76 ASN B N 1
ATOM 2092 C CA . ASN B 1 76 ? -9.305 -10.039 2.949 1 97.38 76 ASN B CA 1
ATOM 2093 C C . ASN B 1 76 ? -9.969 -11.023 1.987 1 97.38 76 ASN B C 1
ATOM 2095 O O . ASN B 1 76 ? -9.422 -11.32 0.924 1 97.38 76 ASN B O 1
ATOM 2099 N N . GLY B 1 77 ? -11.164 -11.391 2.271 1 96.56 77 GLY B N 1
ATOM 2100 C CA . GLY B 1 77 ? -11.891 -12.359 1.463 1 96.56 77 GLY B CA 1
ATOM 2101 C C . GLY B 1 77 ? -12.18 -11.859 0.06 1 96.56 77 GLY B C 1
ATOM 2102 O O . GLY B 1 77 ? -12.156 -12.641 -0.897 1 96.56 77 GLY B O 1
ATOM 2103 N N . PHE B 1 78 ? -12.422 -10.578 -0.127 1 96.88 78 PHE B N 1
ATOM 2104 C CA . PHE B 1 78 ? -12.719 -10 -1.433 1 96.88 78 PHE B CA 1
ATOM 2105 C C . PHE B 1 78 ? -11.602 -10.297 -2.424 1 96.88 78 PHE B C 1
ATOM 2107 O O . PHE B 1 78 ? -11.836 -10.875 -3.484 1 96.88 78 PHE B O 1
ATOM 2114 N N . GLU B 1 79 ? -10.375 -9.961 -2.041 1 97.44 79 GLU B N 1
ATOM 2115 C CA . GLU B 1 79 ? -9.227 -10.125 -2.928 1 97.44 79 GLU B CA 1
ATOM 2116 C C . GLU B 1 79 ? -8.836 -11.594 -3.055 1 97.44 79 GLU B C 1
ATOM 2118 O O . GLU B 1 79 ? -8.516 -12.07 -4.148 1 97.44 79 GLU B O 1
ATOM 2123 N N . TRP B 1 80 ? -8.844 -12.266 -1.933 1 98 80 TRP B N 1
ATOM 2124 C CA . TRP B 1 80 ? -8.414 -13.664 -1.929 1 98 80 TRP B CA 1
ATOM 2125 C C . TRP B 1 80 ? -9.258 -14.5 -2.885 1 98 80 TRP B C 1
ATOM 2127 O O . TRP B 1 80 ? -8.727 -15.242 -3.711 1 98 80 TRP B O 1
ATOM 2137 N N . THR B 1 81 ? -10.57 -14.297 -2.854 1 97.69 81 THR B N 1
ATOM 2138 C CA . THR B 1 81 ? -11.461 -15.109 -3.682 1 97.69 81 THR B CA 1
ATOM 2139 C C . THR B 1 81 ? -11.32 -14.727 -5.152 1 97.69 81 THR B C 1
ATOM 2141 O O . THR B 1 81 ? -11.438 -15.586 -6.035 1 97.69 81 THR B O 1
ATOM 2144 N N . LEU B 1 82 ? -11.031 -13.484 -5.434 1 96.94 82 LEU B N 1
ATOM 2145 C CA . LEU B 1 82 ? -10.789 -13.062 -6.809 1 96.94 82 LEU B CA 1
ATOM 2146 C C . LEU B 1 82 ? -9.516 -13.703 -7.355 1 96.94 82 LEU B C 1
ATOM 2148 O O . LEU B 1 82 ? -9.484 -14.164 -8.5 1 96.94 82 LEU B O 1
ATOM 2152 N N . ARG B 1 83 ? -8.5 -13.773 -6.496 1 97.38 83 ARG B N 1
ATOM 2153 C CA . ARG B 1 83 ? -7.25 -14.383 -6.926 1 97.38 83 ARG B CA 1
ATOM 2154 C C . ARG B 1 83 ? -7.43 -15.875 -7.203 1 97.38 83 ARG B C 1
ATOM 2156 O O . ARG B 1 83 ? -6.898 -16.406 -8.188 1 97.38 83 ARG B O 1
ATOM 2163 N N . VAL B 1 84 ? -8.156 -16.469 -6.32 1 97.5 84 VAL B N 1
ATOM 2164 C CA . VAL B 1 84 ? -8.422 -17.891 -6.512 1 97.5 84 VAL B CA 1
ATOM 2165 C C . VAL B 1 84 ? -9.219 -18.094 -7.801 1 97.5 84 VAL B C 1
ATOM 2167 O O . VAL B 1 84 ? -8.867 -18.938 -8.625 1 97.5 84 VAL B O 1
ATOM 2170 N N . HIS B 1 85 ? -10.219 -17.312 -7.973 1 96.5 85 HIS B N 1
ATOM 2171 C CA . HIS B 1 85 ? -11.141 -17.469 -9.094 1 96.5 85 HIS B CA 1
ATOM 2172 C C . HIS B 1 85 ? -10.422 -17.281 -10.43 1 96.5 85 HIS B C 1
ATOM 2174 O O . HIS B 1 85 ? -10.617 -18.062 -11.359 1 96.5 85 HIS B O 1
ATOM 2180 N N . TYR B 1 86 ? -9.547 -16.375 -10.516 1 95.62 86 TYR B N 1
ATOM 2181 C CA . TYR B 1 86 ? -9.023 -15.977 -11.82 1 95.62 86 TYR B CA 1
ATOM 2182 C C . TYR B 1 86 ? -7.672 -16.641 -12.086 1 95.62 86 TYR B C 1
ATOM 2184 O O . TYR B 1 86 ? -7.305 -16.875 -13.242 1 95.62 86 TYR B O 1
ATOM 2192 N N . PHE B 1 87 ? -6.906 -17.047 -10.977 1 96.81 87 PHE B N 1
ATOM 2193 C CA . PHE B 1 87 ? -5.504 -17.297 -11.289 1 96.81 87 PHE B CA 1
ATOM 2194 C C . PHE B 1 87 ? -5.027 -18.594 -10.641 1 96.81 87 PHE B C 1
ATOM 2196 O O . PHE B 1 87 ? -3.973 -19.125 -11 1 96.81 87 PHE B O 1
ATOM 2203 N N . ALA B 1 88 ? -5.75 -19.125 -9.672 1 97.25 88 ALA B N 1
ATOM 2204 C CA . ALA B 1 88 ? -5.227 -20.25 -8.875 1 97.25 88 ALA B CA 1
ATOM 2205 C C . ALA B 1 88 ? -4.93 -21.453 -9.758 1 97.25 88 ALA B C 1
ATOM 2207 O O . ALA B 1 88 ? -3.887 -22.094 -9.609 1 97.25 88 ALA B O 1
ATOM 2208 N N . ASP B 1 89 ? -5.832 -21.75 -10.672 1 97.31 89 ASP B N 1
ATOM 2209 C CA . ASP B 1 89 ? -5.645 -22.906 -11.547 1 97.31 89 ASP B CA 1
ATOM 2210 C C . ASP B 1 89 ? -4.418 -22.719 -12.43 1 97.31 89 ASP B C 1
ATOM 2212 O O . ASP B 1 89 ? -3.564 -23.609 -12.508 1 97.31 89 ASP B O 1
ATOM 2216 N N . ASP B 1 90 ? -4.289 -21.594 -13.102 1 98.06 90 ASP B N 1
ATOM 2217 C CA . ASP B 1 90 ? -3.168 -21.312 -13.992 1 98.06 90 ASP B CA 1
ATOM 2218 C C . ASP B 1 90 ? -1.847 -21.312 -13.227 1 98.06 90 ASP B C 1
ATOM 2220 O O . ASP B 1 90 ? -0.799 -21.641 -13.789 1 98.06 90 ASP B O 1
ATOM 2224 N N . ALA B 1 91 ? -1.89 -21.016 -11.914 1 98.12 91 ALA B N 1
ATOM 2225 C CA . ALA B 1 91 ? -0.691 -20.906 -11.086 1 98.12 91 ALA B CA 1
ATOM 2226 C C . ALA B 1 91 ? -0.334 -22.266 -10.484 1 98.12 91 ALA B C 1
ATOM 2228 O O . ALA B 1 91 ? 0.692 -22.406 -9.812 1 98.12 91 ALA B O 1
ATOM 2229 N N . GLY B 1 92 ? -1.2 -23.203 -10.648 1 98.31 92 GLY B N 1
ATOM 2230 C CA . GLY B 1 92 ? -0.954 -24.531 -10.125 1 98.31 92 GLY B CA 1
ATOM 2231 C C . GLY B 1 92 ? -1.056 -24.609 -8.609 1 98.31 92 GLY B C 1
ATOM 2232 O O . GLY B 1 92 ? -0.326 -25.375 -7.969 1 98.31 92 GLY B O 1
ATOM 2233 N N . VAL B 1 93 ? -1.9 -23.844 -8.023 1 98.06 93 VAL B N 1
ATOM 2234 C CA . VAL B 1 93 ? -2.064 -23.844 -6.57 1 98.06 93 VAL B CA 1
ATOM 2235 C C . VAL B 1 93 ? -3.066 -24.922 -6.16 1 98.06 93 VAL B C 1
ATOM 2237 O O . VAL B 1 93 ? -4.168 -24.984 -6.711 1 98.06 93 VAL B O 1
ATOM 2240 N N . THR B 1 94 ? -2.746 -25.719 -5.203 1 97.69 94 THR B N 1
ATOM 2241 C CA . THR B 1 94 ? -3.582 -26.828 -4.766 1 97.69 94 THR B CA 1
ATOM 2242 C C . THR B 1 94 ? -4.555 -26.391 -3.678 1 97.69 94 THR B C 1
ATOM 2244 O O . THR B 1 94 ? -4.398 -25.312 -3.104 1 97.69 94 THR B O 1
ATOM 2247 N N . GLU B 1 95 ? -5.52 -27.266 -3.424 1 96.38 95 GLU B N 1
ATOM 2248 C CA . GLU B 1 95 ? -6.48 -27 -2.357 1 96.38 95 GLU B CA 1
ATOM 2249 C C . GLU B 1 95 ? -5.781 -26.859 -1.008 1 96.38 95 GLU B C 1
ATOM 2251 O O . GLU B 1 95 ? -6.152 -26.016 -0.195 1 96.38 95 GLU B O 1
ATOM 2256 N N . ALA B 1 96 ? -4.82 -27.688 -0.736 1 97.12 96 ALA B N 1
ATOM 2257 C CA . ALA B 1 96 ? -4.062 -27.609 0.509 1 97.12 96 ALA B CA 1
ATOM 2258 C C . ALA B 1 96 ? -3.328 -26.281 0.627 1 97.12 96 ALA B C 1
ATOM 2260 O O . ALA B 1 96 ? -3.25 -25.703 1.714 1 97.12 96 ALA B O 1
ATOM 2261 N N . GLN B 1 97 ? -2.84 -25.812 -0.455 1 98.19 97 GLN B N 1
ATOM 2262 C CA . GLN B 1 97 ? -2.113 -24.547 -0.477 1 98.19 97 GLN B CA 1
ATOM 2263 C C . GLN B 1 97 ? -3.062 -23.375 -0.311 1 98.19 97 GLN B C 1
ATOM 2265 O O . GLN B 1 97 ? -2.727 -22.391 0.352 1 98.19 97 GLN B O 1
ATOM 2270 N N . LEU B 1 98 ? -4.219 -23.453 -0.925 1 97.69 98 LEU B N 1
ATOM 2271 C CA . LEU B 1 98 ? -5.238 -22.422 -0.702 1 97.69 98 LEU B CA 1
ATOM 2272 C C . LEU B 1 98 ? -5.582 -22.312 0.78 1 97.69 98 LEU B C 1
ATOM 2274 O O . LEU B 1 98 ? -5.621 -21.219 1.331 1 97.69 98 LEU B O 1
ATOM 2278 N N . HIS B 1 99 ? -5.766 -23.438 1.409 1 96.56 99 HIS B N 1
ATOM 2279 C CA . HIS B 1 99 ? -6.066 -23.453 2.836 1 96.56 99 HIS B CA 1
ATOM 2280 C C . HIS B 1 99 ? -4.906 -22.891 3.648 1 96.56 99 HIS B C 1
ATOM 2282 O O . HIS B 1 99 ? -5.109 -22.078 4.543 1 96.56 99 HIS B O 1
ATOM 2288 N N . ALA B 1 100 ? -3.697 -23.297 3.334 1 97.75 100 ALA B N 1
ATOM 2289 C CA . ALA B 1 100 ? -2.504 -22.891 4.07 1 97.75 100 ALA B CA 1
ATOM 2290 C C . ALA 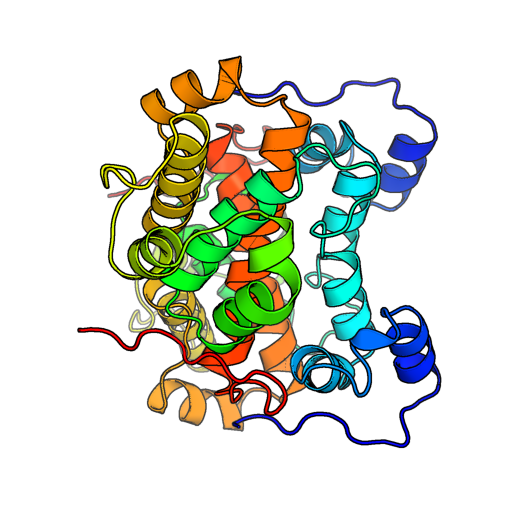B 1 100 ? -2.229 -21.391 3.881 1 97.75 100 ALA B C 1
ATOM 2292 O O . ALA B 1 100 ? -1.66 -20.75 4.762 1 97.75 100 ALA B O 1
ATOM 2293 N N . SER B 1 101 ? -2.654 -20.844 2.744 1 98.12 101 SER B N 1
ATOM 2294 C CA . SER B 1 101 ? -2.412 -19.422 2.471 1 98.12 101 SER B CA 1
ATOM 2295 C C . SER B 1 101 ? -3.15 -18.531 3.465 1 98.12 101 SER B C 1
ATOM 2297 O O . SER B 1 101 ? -2.779 -17.375 3.664 1 98.12 101 SER B O 1
ATOM 2299 N N . VAL B 1 102 ? -4.176 -19.109 4.125 1 98.06 102 VAL B N 1
ATOM 2300 C CA . VAL B 1 102 ? -4.988 -18.328 5.055 1 98.06 102 VAL B CA 1
ATOM 2301 C C . VAL B 1 102 ? -4.723 -18.781 6.488 1 98.06 102 VAL B C 1
ATOM 2303 O O . VAL B 1 102 ? -4.535 -17.969 7.387 1 98.06 102 VAL B O 1
ATOM 2306 N N . HIS B 1 103 ? -4.59 -20.094 6.695 1 97.31 103 HIS B N 1
ATOM 2307 C CA . HIS B 1 103 ? -4.602 -20.625 8.055 1 97.31 103 HIS B CA 1
ATOM 2308 C C . HIS B 1 103 ? -3.262 -21.266 8.406 1 97.31 103 HIS B C 1
ATOM 2310 O O . HIS B 1 103 ? -3.018 -21.609 9.57 1 97.31 103 HIS B O 1
ATOM 2316 N N . GLY B 1 104 ? -2.424 -21.469 7.441 1 97.69 104 GLY B N 1
ATOM 2317 C CA . GLY B 1 104 ? -1.181 -22.188 7.66 1 97.69 104 GLY B CA 1
ATOM 2318 C C . GLY B 1 104 ? 0.018 -21.281 7.828 1 97.69 104 GLY B C 1
ATOM 2319 O O . GLY B 1 104 ? -0.111 -20.172 8.344 1 97.69 104 GLY B O 1
ATOM 2320 N N . SER B 1 105 ? 1.192 -21.844 7.574 1 98.06 105 SER B N 1
ATOM 2321 C CA . SER B 1 105 ? 2.469 -21.141 7.656 1 98.06 105 SER B CA 1
ATOM 2322 C C . SER B 1 105 ? 3.43 -21.609 6.57 1 98.06 105 SER B C 1
ATOM 2324 O O . SER B 1 105 ? 3.119 -22.547 5.816 1 98.06 105 SER B O 1
ATOM 2326 N N . ALA B 1 106 ? 4.531 -20.984 6.504 1 98.38 106 ALA B N 1
ATOM 2327 C CA . ALA B 1 106 ? 5.555 -21.328 5.52 1 98.38 106 ALA B CA 1
ATOM 2328 C C . ALA B 1 106 ? 6.078 -22.734 5.738 1 98.38 106 ALA B C 1
ATOM 2330 O O . ALA B 1 106 ? 6.648 -23.344 4.828 1 98.38 106 ALA B O 1
ATOM 2331 N N . ASP B 1 107 ? 5.867 -23.312 6.934 1 97.94 107 ASP B N 1
ATOM 2332 C CA . ASP B 1 107 ? 6.445 -24.594 7.301 1 97.94 107 ASP B CA 1
ATOM 2333 C C . ASP B 1 107 ? 5.527 -25.75 6.883 1 97.94 107 ASP B C 1
ATOM 2335 O O . ASP B 1 107 ? 5.902 -26.922 6.992 1 97.94 107 ASP B O 1
ATOM 2339 N N . ASP B 1 108 ? 4.344 -25.422 6.371 1 98.19 108 ASP B N 1
ATOM 2340 C CA . ASP B 1 108 ? 3.428 -26.469 5.941 1 98.19 108 ASP B CA 1
ATOM 2341 C C . ASP B 1 108 ? 4.023 -27.281 4.789 1 98.19 108 ASP B C 1
ATOM 2343 O O . ASP B 1 108 ? 4.637 -26.719 3.881 1 98.19 108 ASP B O 1
ATOM 2347 N N . ALA B 1 109 ? 3.797 -28.547 4.73 1 97.88 109 ALA B N 1
ATOM 2348 C CA . ALA B 1 109 ? 4.43 -29.484 3.818 1 97.88 109 ALA B CA 1
ATOM 2349 C C . ALA B 1 109 ? 3.941 -29.281 2.387 1 97.88 109 ALA B C 1
ATOM 2351 O O . ALA B 1 109 ? 4.57 -29.75 1.436 1 97.88 109 ALA B O 1
ATOM 2352 N N . CYS B 1 110 ? 2.863 -28.609 2.244 1 98.12 110 CYS B N 1
ATOM 2353 C CA . CYS B 1 110 ? 2.26 -28.469 0.925 1 98.12 110 CYS B CA 1
ATOM 2354 C C . CYS B 1 110 ? 3.043 -27.484 0.07 1 98.12 110 CYS B C 1
ATOM 2356 O O . CYS B 1 110 ? 2.85 -27.422 -1.145 1 98.12 110 CYS B O 1
ATOM 2358 N N . TRP B 1 111 ? 3.92 -26.672 0.771 1 98.12 111 TRP B N 1
ATOM 2359 C CA . TRP B 1 111 ? 4.648 -25.641 0.025 1 98.12 111 TRP B CA 1
ATOM 2360 C C . TRP B 1 111 ? 5.941 -26.219 -0.551 1 98.12 111 TRP B C 1
ATOM 2362 O O . TRP B 1 111 ? 6.637 -26.984 0.11 1 98.12 111 TRP B O 1
ATOM 2372 N N . GLU B 1 112 ? 6.227 -25.797 -1.828 1 95.62 112 GLU B N 1
ATOM 2373 C CA . GLU B 1 112 ? 7.566 -26.016 -2.373 1 95.62 112 GLU B CA 1
ATOM 2374 C C . GLU B 1 112 ? 8.57 -25.016 -1.785 1 95.62 112 GLU B C 1
ATOM 2376 O O . GLU B 1 112 ? 8.18 -24 -1.205 1 95.62 112 GLU B O 1
ATOM 2381 N N . SER B 1 113 ? 9.844 -25.297 -1.948 1 92.44 113 SER B N 1
ATOM 2382 C CA . SER B 1 113 ? 10.883 -24.5 -1.31 1 92.44 113 SER B CA 1
ATOM 2383 C C . SER B 1 113 ? 10.789 -23.031 -1.72 1 92.44 113 SER B C 1
ATOM 2385 O O . SER B 1 113 ? 10.852 -22.141 -0.872 1 92.44 113 SER B O 1
ATOM 2387 N N . GLY B 1 114 ? 10.602 -22.75 -2.99 1 94.75 114 GLY B N 1
ATOM 2388 C CA . GLY B 1 114 ? 10.477 -21.375 -3.449 1 94.75 114 GLY B CA 1
ATOM 2389 C C . GLY B 1 114 ? 9.234 -20.688 -2.928 1 94.75 114 GLY B C 1
ATOM 2390 O O . GLY B 1 114 ? 9.266 -19.5 -2.605 1 94.75 114 GLY B O 1
ATOM 2391 N N . ASP B 1 115 ? 8.18 -21.453 -2.768 1 97.62 115 ASP B N 1
ATOM 2392 C CA . ASP B 1 115 ? 6.93 -20.906 -2.244 1 97.62 115 ASP B CA 1
ATOM 2393 C C . ASP B 1 115 ? 7.086 -20.469 -0.79 1 97.62 115 ASP B C 1
ATOM 2395 O O . ASP B 1 115 ? 6.527 -19.453 -0.38 1 97.62 115 ASP B O 1
ATOM 2399 N N . ARG B 1 116 ? 7.863 -21.219 -0.053 1 98.56 116 ARG B N 1
ATOM 2400 C CA . ARG B 1 116 ? 8.031 -20.938 1.369 1 98.56 116 ARG B CA 1
ATOM 2401 C C . ARG B 1 116 ? 8.641 -19.562 1.59 1 98.56 116 ARG B C 1
ATOM 2403 O O . ARG B 1 116 ? 8.289 -18.859 2.549 1 98.56 116 ARG B O 1
ATOM 2410 N N . ILE B 1 117 ? 9.531 -19.188 0.738 1 98.75 117 ILE B N 1
ATOM 2411 C CA . ILE B 1 117 ? 10.18 -17.875 0.828 1 98.75 117 ILE B CA 1
ATOM 2412 C C . ILE B 1 117 ? 9.141 -16.766 0.624 1 98.75 117 ILE B C 1
ATOM 2414 O O . ILE B 1 117 ? 9.141 -15.773 1.342 1 98.75 117 ILE B O 1
ATOM 2418 N N . LEU B 1 118 ? 8.219 -17 -0.301 1 98.94 118 LEU B N 1
ATOM 2419 C CA . LEU B 1 118 ? 7.176 -16.016 -0.598 1 98.94 118 LEU B CA 1
ATOM 2420 C C . LEU B 1 118 ? 6.195 -15.898 0.562 1 98.94 118 LEU B C 1
ATOM 2422 O O . LEU B 1 118 ? 5.75 -14.797 0.896 1 98.94 118 LEU B O 1
ATOM 2426 N N . ILE B 1 119 ? 5.887 -17.016 1.186 1 98.94 119 ILE B N 1
ATOM 2427 C CA . ILE B 1 119 ? 5 -17.016 2.344 1 98.94 119 ILE B CA 1
ATOM 2428 C C . ILE B 1 119 ? 5.652 -16.25 3.494 1 98.94 119 ILE B C 1
ATOM 2430 O O . ILE B 1 119 ? 5.02 -15.398 4.121 1 98.94 119 ILE B O 1
ATOM 2434 N N . ARG B 1 120 ? 6.918 -16.5 3.756 1 98.94 120 ARG B N 1
ATOM 2435 C CA . ARG B 1 120 ? 7.645 -15.805 4.816 1 98.94 120 ARG B CA 1
ATOM 2436 C C . ARG B 1 120 ? 7.723 -14.305 4.539 1 98.94 120 ARG B C 1
ATOM 2438 O O . ARG B 1 120 ? 7.621 -13.492 5.461 1 98.94 120 ARG B O 1
ATOM 2445 N N . LEU B 1 121 ? 7.914 -13.961 3.264 1 98.94 121 LEU B N 1
ATOM 2446 C CA . LEU B 1 121 ? 7.961 -12.547 2.902 1 98.94 121 LEU B CA 1
ATOM 2447 C C . LEU B 1 121 ? 6.633 -11.859 3.209 1 98.94 121 LEU B C 1
ATOM 2449 O O . LEU B 1 121 ? 6.609 -10.789 3.818 1 98.94 121 LEU B O 1
ATOM 2453 N N . ALA B 1 122 ? 5.555 -12.492 2.777 1 98.94 122 ALA B N 1
ATOM 2454 C CA . ALA B 1 122 ? 4.234 -11.945 3.074 1 98.94 122 ALA B CA 1
ATOM 2455 C C . ALA B 1 122 ? 4.039 -11.773 4.578 1 98.94 122 ALA B C 1
ATOM 2457 O O . ALA B 1 122 ? 3.539 -10.742 5.031 1 98.94 122 ALA B O 1
ATOM 2458 N N . ASP B 1 123 ? 4.48 -12.789 5.359 1 98.88 123 ASP B N 1
ATOM 2459 C CA . ASP B 1 123 ? 4.305 -12.773 6.809 1 98.88 123 ASP B CA 1
ATOM 2460 C C . ASP B 1 123 ? 5.113 -11.648 7.453 1 98.88 123 ASP B C 1
ATOM 2462 O O . ASP B 1 123 ? 4.59 -10.891 8.266 1 98.88 123 ASP B O 1
ATOM 2466 N N . GLU B 1 124 ? 6.371 -11.523 7.117 1 98.88 124 GLU B N 1
ATOM 2467 C CA . GLU B 1 124 ? 7.234 -10.523 7.75 1 98.88 124 GLU B CA 1
ATOM 2468 C C . GLU B 1 124 ? 6.797 -9.109 7.391 1 98.88 124 GLU B C 1
ATOM 2470 O O . GLU B 1 124 ? 6.773 -8.227 8.25 1 98.88 124 GLU B O 1
ATOM 2475 N N . LEU B 1 125 ? 6.438 -8.906 6.102 1 98.88 125 LEU B N 1
ATOM 2476 C CA . LEU B 1 125 ? 5.953 -7.59 5.711 1 98.88 125 LEU B CA 1
ATOM 2477 C C . LEU B 1 125 ? 4.672 -7.238 6.461 1 98.88 125 LEU B C 1
ATOM 2479 O O . LEU B 1 125 ? 4.508 -6.105 6.918 1 98.88 125 LEU B O 1
ATOM 2483 N N . HIS B 1 126 ? 3.777 -8.172 6.566 1 98.75 126 HIS B N 1
ATOM 2484 C CA . HIS B 1 126 ? 2.518 -7.949 7.27 1 98.75 126 HIS B CA 1
ATOM 2485 C C . HIS B 1 126 ? 2.758 -7.621 8.742 1 98.75 126 HIS B C 1
ATOM 2487 O O . HIS B 1 126 ? 2.186 -6.664 9.266 1 98.75 126 HIS B O 1
ATOM 2493 N N . ASP B 1 127 ? 3.662 -8.336 9.367 1 98.12 127 ASP B N 1
ATOM 2494 C CA . ASP B 1 127 ? 3.816 -8.273 10.812 1 98.12 127 ASP B CA 1
ATOM 2495 C C . ASP B 1 127 ? 4.652 -7.066 11.227 1 98.12 127 ASP B C 1
ATOM 2497 O O . ASP B 1 127 ? 4.371 -6.43 12.242 1 98.12 127 ASP B O 1
ATOM 2501 N N . THR B 1 128 ? 5.703 -6.738 10.383 1 97.69 128 THR B N 1
ATOM 2502 C CA . THR B 1 128 ? 6.684 -5.809 10.93 1 97.69 128 THR B CA 1
ATOM 2503 C C . THR B 1 128 ? 7.059 -4.75 9.898 1 97.69 128 THR B C 1
ATOM 2505 O O . THR B 1 128 ? 7.887 -3.875 10.164 1 97.69 128 THR B O 1
ATOM 2508 N N . ALA B 1 129 ? 6.512 -4.836 8.711 1 98.5 129 ALA B N 1
ATOM 2509 C CA . ALA B 1 129 ? 6.809 -3.926 7.605 1 98.5 129 ALA B CA 1
ATOM 2510 C C . ALA B 1 129 ? 8.289 -3.971 7.242 1 98.5 129 ALA B C 1
ATOM 2512 O O . ALA B 1 129 ? 8.852 -2.977 6.777 1 98.5 129 ALA B O 1
ATOM 2513 N N . THR B 1 130 ? 8.977 -5.086 7.57 1 98.5 130 THR B N 1
ATOM 2514 C CA . THR B 1 130 ? 10.398 -5.223 7.266 1 98.5 130 THR B CA 1
ATOM 2515 C C . THR B 1 130 ? 10.711 -6.633 6.777 1 98.5 130 THR B C 1
ATOM 2517 O O . THR B 1 130 ? 9.82 -7.484 6.699 1 98.5 130 THR B O 1
ATOM 2520 N N . ILE B 1 131 ? 11.898 -6.82 6.266 1 98.88 131 ILE B N 1
ATOM 2521 C CA . ILE B 1 131 ? 12.453 -8.109 5.863 1 98.88 131 ILE B CA 1
ATOM 2522 C C . ILE B 1 131 ? 13.672 -8.438 6.723 1 98.88 131 ILE B C 1
ATOM 2524 O O . ILE B 1 131 ? 14.68 -7.727 6.684 1 98.88 131 ILE B O 1
ATOM 2528 N N . GLY B 1 132 ? 13.555 -9.453 7.488 1 98.81 132 GLY B N 1
ATOM 2529 C CA . GLY B 1 132 ? 14.672 -9.852 8.344 1 98.81 132 GLY B CA 1
ATOM 2530 C C . GLY B 1 132 ? 15.883 -10.32 7.559 1 98.81 132 GLY B C 1
ATOM 2531 O O . GLY B 1 132 ? 15.766 -10.68 6.387 1 98.81 132 GLY B O 1
ATOM 2532 N N . ASP B 1 133 ? 17.047 -10.438 8.219 1 98.69 133 ASP B N 1
ATOM 2533 C CA . ASP B 1 133 ? 18.297 -10.805 7.578 1 98.69 133 ASP B CA 1
ATOM 2534 C C . ASP B 1 133 ? 18.25 -12.234 7.043 1 98.69 133 ASP B C 1
ATOM 2536 O O . ASP B 1 133 ? 18.719 -12.5 5.938 1 98.69 133 ASP B O 1
ATOM 2540 N N . ALA B 1 134 ? 17.703 -13.141 7.809 1 98.62 134 ALA B N 1
ATOM 2541 C CA . ALA B 1 134 ? 17.656 -14.539 7.398 1 98.62 134 ALA B CA 1
ATOM 2542 C C . ALA B 1 134 ? 16.812 -14.719 6.133 1 98.62 134 ALA B C 1
ATOM 2544 O O . ALA B 1 134 ? 17.219 -15.422 5.207 1 98.62 134 ALA B O 1
ATOM 2545 N N . LEU B 1 135 ? 15.664 -14.07 6.133 1 98.81 135 LEU B N 1
ATOM 2546 C CA . LEU B 1 135 ? 14.812 -14.148 4.949 1 98.81 135 LEU B CA 1
ATOM 2547 C C . LEU B 1 135 ? 15.484 -13.484 3.752 1 98.81 135 LEU B C 1
ATOM 2549 O O . LEU B 1 135 ? 15.422 -14.008 2.635 1 98.81 135 LEU B O 1
ATOM 2553 N N . TRP B 1 136 ? 16.141 -12.352 3.992 1 98.81 136 TRP B N 1
ATOM 2554 C CA . TRP B 1 136 ? 16.859 -11.672 2.918 1 98.81 136 TRP B CA 1
ATOM 2555 C C . TRP B 1 136 ? 17.891 -12.602 2.289 1 98.81 136 TRP B C 1
ATOM 2557 O O . TRP B 1 136 ? 17.969 -12.719 1.064 1 98.81 136 TRP B O 1
ATOM 2567 N N . ASP B 1 137 ? 18.594 -13.273 3.113 1 98.5 137 ASP B N 1
ATOM 2568 C CA . ASP B 1 137 ? 19.625 -14.195 2.637 1 98.5 137 ASP B CA 1
ATOM 2569 C C . ASP B 1 137 ? 19.016 -15.328 1.815 1 98.5 137 ASP B C 1
ATOM 2571 O O . ASP B 1 137 ? 19.562 -15.734 0.796 1 98.5 137 ASP B O 1
ATOM 2575 N N . ASP B 1 138 ? 17.859 -15.828 2.184 1 98.19 138 ASP B N 1
ATOM 2576 C CA . ASP B 1 138 ? 17.188 -16.906 1.481 1 98.19 138 ASP B CA 1
ATOM 2577 C C . ASP B 1 138 ? 16.625 -16.422 0.141 1 98.19 138 ASP B C 1
ATOM 2579 O O . ASP B 1 138 ? 16.516 -17.203 -0.809 1 98.19 138 ASP B O 1
ATOM 2583 N N . MET B 1 139 ? 16.297 -15.141 0.039 1 98.5 139 MET B N 1
ATOM 2584 C CA . MET B 1 139 ? 15.672 -14.586 -1.155 1 98.5 139 MET B CA 1
ATOM 2585 C C . MET B 1 139 ? 16.703 -14.344 -2.252 1 98.5 139 MET B C 1
ATOM 2587 O O . MET B 1 139 ? 16.391 -14.438 -3.439 1 98.5 139 MET B O 1
ATOM 2591 N N . ARG B 1 140 ? 17.891 -14.086 -1.948 1 97.38 140 ARG B N 1
ATOM 2592 C CA . ARG B 1 140 ? 18.891 -13.555 -2.855 1 97.38 140 ARG B CA 1
ATOM 2593 C C . ARG B 1 140 ? 19.234 -14.562 -3.951 1 97.38 140 ARG B C 1
ATOM 2595 O O . ARG B 1 140 ? 19.406 -14.188 -5.113 1 97.38 140 ARG B O 1
ATOM 2602 N N . PRO B 1 141 ? 19.266 -15.875 -3.604 1 97.19 141 PRO B N 1
ATOM 2603 C CA . PRO B 1 141 ? 19.562 -16.828 -4.676 1 97.19 141 PRO B CA 1
ATOM 2604 C C . PRO B 1 141 ? 18.359 -17.078 -5.59 1 97.19 141 PRO B C 1
ATOM 2606 O O . PRO B 1 141 ? 18.5 -17.672 -6.66 1 97.19 141 PRO B O 1
ATOM 2609 N N . VAL B 1 142 ? 17.172 -16.562 -5.254 1 97.31 142 VAL B N 1
ATOM 2610 C CA . VAL B 1 142 ? 15.945 -16.953 -5.93 1 97.31 142 VAL B CA 1
ATOM 2611 C C . VAL B 1 142 ? 15.414 -15.781 -6.746 1 97.31 142 VAL B C 1
ATOM 2613 O O . VAL B 1 142 ? 14.852 -15.977 -7.828 1 97.31 142 VAL B O 1
ATOM 2616 N N . PHE B 1 143 ? 15.633 -14.578 -6.238 1 98.44 143 PHE B N 1
ATOM 2617 C CA . PHE B 1 143 ? 15 -13.406 -6.836 1 98.44 143 PHE B CA 1
ATOM 2618 C C . PHE B 1 143 ? 16.047 -12.344 -7.184 1 98.44 143 PHE B C 1
ATOM 2620 O O . PHE B 1 143 ? 16.969 -12.094 -6.406 1 98.44 143 PHE B O 1
ATOM 2627 N N . THR B 1 144 ? 15.852 -11.719 -8.352 1 98.44 144 THR B N 1
ATOM 2628 C CA . THR B 1 144 ? 16.625 -10.531 -8.68 1 98.44 144 THR B CA 1
ATOM 2629 C C . THR B 1 144 ? 16.172 -9.344 -7.84 1 98.44 144 THR B C 1
ATOM 2631 O O . THR B 1 144 ? 15.133 -9.398 -7.184 1 98.44 144 THR B O 1
ATOM 2634 N N . ASP B 1 145 ? 16.969 -8.273 -7.855 1 98.31 145 ASP B N 1
ATOM 2635 C CA . ASP B 1 145 ? 16.594 -7.055 -7.145 1 98.31 145 ASP B CA 1
ATOM 2636 C C . ASP B 1 145 ? 15.258 -6.512 -7.637 1 98.31 145 ASP B C 1
ATOM 2638 O O . ASP B 1 145 ? 14.422 -6.094 -6.836 1 98.31 145 ASP B O 1
ATOM 2642 N N . GLU B 1 146 ? 15.031 -6.586 -8.938 1 98.38 146 GLU B N 1
ATOM 2643 C CA . GLU B 1 146 ? 13.797 -6.078 -9.523 1 98.38 146 GLU B CA 1
ATOM 2644 C C . GLU B 1 146 ? 12.602 -6.938 -9.117 1 98.38 146 GLU B C 1
ATOM 2646 O O . GLU B 1 146 ? 11.492 -6.418 -8.922 1 98.38 146 GLU B O 1
ATOM 2651 N N . ALA B 1 147 ? 12.836 -8.219 -9.039 1 98.75 147 ALA B N 1
ATOM 2652 C CA . ALA B 1 147 ? 11.773 -9.102 -8.578 1 98.75 147 ALA B CA 1
ATOM 2653 C C . ALA B 1 147 ? 11.375 -8.781 -7.141 1 98.75 147 ALA B C 1
ATOM 2655 O O . ALA B 1 147 ? 10.188 -8.75 -6.809 1 98.75 147 ALA B O 1
ATOM 2656 N N . VAL B 1 148 ? 12.375 -8.508 -6.289 1 98.88 148 VAL B N 1
ATOM 2657 C CA . VAL B 1 148 ? 12.109 -8.156 -4.898 1 98.88 148 VAL B CA 1
ATOM 2658 C C . VAL B 1 148 ? 11.32 -6.848 -4.832 1 98.88 148 VAL B C 1
ATOM 2660 O O . VAL B 1 148 ? 10.352 -6.738 -4.086 1 98.88 148 VAL B O 1
ATOM 2663 N N . LEU B 1 149 ? 11.68 -5.914 -5.648 1 98.81 149 LEU B N 1
ATOM 2664 C CA . LEU B 1 149 ? 10.984 -4.629 -5.684 1 98.81 149 LEU B CA 1
ATOM 2665 C C . LEU B 1 149 ? 9.547 -4.801 -6.145 1 98.81 149 LEU B C 1
ATOM 2667 O O . LEU B 1 149 ? 8.633 -4.188 -5.59 1 98.81 149 LEU B O 1
ATOM 2671 N N . GLN B 1 150 ? 9.359 -5.602 -7.133 1 98.88 150 GLN B N 1
ATOM 2672 C CA . GLN B 1 150 ? 8 -5.871 -7.598 1 98.88 150 GLN B CA 1
ATOM 2673 C C . GLN B 1 150 ? 7.16 -6.523 -6.5 1 98.88 150 GLN B C 1
ATOM 2675 O O . GLN B 1 150 ? 6.004 -6.148 -6.289 1 98.88 150 GLN B O 1
ATOM 2680 N N . LEU B 1 151 ? 7.746 -7.469 -5.77 1 98.94 151 LEU B N 1
ATOM 2681 C CA . LEU B 1 151 ? 7.031 -8.148 -4.695 1 98.94 151 LEU B CA 1
ATOM 2682 C C . LEU B 1 151 ? 6.664 -7.176 -3.584 1 98.94 151 LEU B C 1
ATOM 2684 O O . LEU B 1 151 ? 5.559 -7.238 -3.037 1 98.94 151 LEU B O 1
ATOM 2688 N N . ILE B 1 152 ? 7.535 -6.281 -3.271 1 98.94 152 ILE B N 1
ATOM 2689 C CA . ILE B 1 152 ? 7.285 -5.289 -2.23 1 98.94 152 ILE B CA 1
ATOM 2690 C C . ILE B 1 152 ? 6.125 -4.387 -2.643 1 98.94 152 ILE B C 1
ATOM 2692 O O . ILE B 1 152 ? 5.207 -4.148 -1.854 1 98.94 152 ILE B O 1
ATOM 2696 N N . LEU B 1 153 ? 6.141 -3.945 -3.896 1 98.88 153 LEU B N 1
ATOM 2697 C CA . LEU B 1 153 ? 5.062 -3.09 -4.379 1 98.88 153 LEU B CA 1
ATOM 2698 C C . LEU B 1 153 ? 3.738 -3.846 -4.402 1 98.88 153 LEU B C 1
ATOM 2700 O O . LEU B 1 153 ? 2.689 -3.277 -4.09 1 98.88 153 LEU B O 1
ATOM 2704 N N . LEU B 1 154 ? 3.797 -5.117 -4.711 1 98.88 154 LEU B N 1
ATOM 2705 C CA . LEU B 1 154 ? 2.592 -5.938 -4.715 1 98.88 154 LEU B CA 1
ATOM 2706 C C . LEU B 1 154 ? 2.018 -6.062 -3.307 1 98.88 154 LEU B C 1
ATOM 2708 O O . LEU B 1 154 ? 0.812 -5.906 -3.105 1 98.88 154 LEU B O 1
ATOM 2712 N N . ALA B 1 155 ? 2.869 -6.305 -2.361 1 98.88 155 ALA B N 1
ATOM 2713 C CA . ALA B 1 155 ? 2.41 -6.449 -0.982 1 98.88 155 ALA B CA 1
ATOM 2714 C C . ALA B 1 155 ? 1.687 -5.191 -0.51 1 98.88 155 ALA B C 1
ATOM 2716 O O . ALA B 1 155 ? 0.604 -5.273 0.074 1 98.88 155 ALA B O 1
ATOM 2717 N N . GLY B 1 156 ? 2.299 -4.047 -0.787 1 98.69 156 GLY B N 1
ATOM 2718 C CA . GLY B 1 156 ? 1.692 -2.793 -0.366 1 98.69 156 GLY B CA 1
ATOM 2719 C C . GLY B 1 156 ? 0.371 -2.508 -1.057 1 98.69 156 GLY B C 1
ATOM 2720 O O . GLY B 1 156 ? -0.593 -2.088 -0.414 1 98.69 156 GLY B O 1
ATOM 2721 N N . HIS B 1 157 ? 0.315 -2.752 -2.332 1 98.69 157 HIS B N 1
ATOM 2722 C CA . HIS B 1 157 ? -0.9 -2.49 -3.094 1 98.69 157 HIS B CA 1
ATOM 2723 C C . HIS B 1 157 ? -2.047 -3.381 -2.625 1 98.69 157 HIS B C 1
ATOM 2725 O O . HIS B 1 157 ? -3.178 -2.912 -2.471 1 98.69 157 HIS B O 1
ATOM 2731 N N . TYR B 1 158 ? -1.773 -4.551 -2.307 1 98.69 158 TYR B N 1
ATOM 2732 C CA . TYR B 1 158 ? -2.863 -5.453 -1.953 1 98.69 158 TYR B CA 1
ATOM 2733 C C . TYR B 1 158 ? -3.229 -5.316 -0.48 1 98.69 158 TYR B C 1
ATOM 2735 O O . TYR B 1 158 ? -4.324 -5.707 -0.067 1 98.69 158 TYR B O 1
ATOM 2743 N N . ARG B 1 159 ? -2.326 -4.848 0.305 1 98.5 159 ARG B N 1
ATOM 2744 C CA . ARG B 1 159 ? -2.766 -4.414 1.627 1 98.5 159 ARG B CA 1
ATOM 2745 C C . ARG B 1 159 ? -3.701 -3.213 1.524 1 98.5 159 ARG B C 1
ATOM 2747 O O . ARG B 1 159 ? -4.68 -3.115 2.27 1 98.5 159 ARG B O 1
ATOM 2754 N N . THR B 1 160 ? -3.375 -2.316 0.593 1 98.81 160 THR B N 1
ATOM 2755 C CA . THR B 1 160 ? -4.281 -1.206 0.326 1 98.81 160 THR B CA 1
ATOM 2756 C C . THR B 1 160 ? -5.664 -1.72 -0.069 1 98.81 160 THR B C 1
ATOM 2758 O O . THR B 1 160 ? -6.68 -1.186 0.377 1 98.81 160 THR B O 1
ATOM 2761 N N . ASN B 1 161 ? -5.695 -2.746 -0.895 1 98.75 161 ASN B N 1
ATOM 2762 C CA . ASN B 1 161 ? -6.969 -3.357 -1.256 1 98.75 161 ASN B CA 1
ATOM 2763 C C . ASN B 1 161 ? -7.715 -3.867 -0.027 1 98.75 161 ASN B C 1
ATOM 2765 O O . ASN B 1 161 ? -8.945 -3.797 0.033 1 98.75 161 ASN B O 1
ATOM 2769 N N . ALA B 1 162 ? -6.984 -4.41 0.901 1 98.75 162 ALA B N 1
ATOM 2770 C CA . ALA B 1 162 ? -7.609 -4.863 2.141 1 98.75 162 ALA B CA 1
ATOM 2771 C C . ALA B 1 162 ? -8.219 -3.693 2.906 1 98.75 162 ALA B C 1
ATOM 2773 O O . ALA B 1 162 ? -9.336 -3.799 3.432 1 98.75 162 ALA B O 1
ATOM 2774 N N . TYR B 1 163 ? -7.473 -2.562 2.982 1 98.88 163 TYR B N 1
ATOM 2775 C CA . TYR B 1 163 ? -8.023 -1.371 3.621 1 98.88 163 TYR B CA 1
ATOM 2776 C C . TYR B 1 163 ? -9.352 -0.978 2.988 1 98.88 163 TYR B C 1
ATOM 2778 O O . TYR B 1 163 ? -10.305 -0.63 3.693 1 98.88 163 TYR B O 1
ATOM 2786 N N . ILE B 1 164 ? -9.391 -1.062 1.671 1 98.81 164 ILE B N 1
ATOM 2787 C CA . ILE B 1 164 ? -10.586 -0.66 0.949 1 98.81 164 ILE B CA 1
ATOM 2788 C C . ILE B 1 164 ? -11.719 -1.645 1.241 1 98.81 164 ILE B C 1
ATOM 2790 O O . ILE B 1 164 ? -12.781 -1.254 1.738 1 98.81 164 ILE B O 1
ATOM 2794 N N . SER B 1 165 ? -11.484 -2.887 0.987 1 98.38 165 SER B N 1
ATOM 2795 C CA . SER B 1 165 ? -12.578 -3.855 1.035 1 98.38 165 SER B CA 1
ATOM 2796 C C . SER B 1 165 ? -13.047 -4.086 2.467 1 98.38 165 SER B C 1
ATOM 2798 O O . SER B 1 165 ? -14.25 -4.102 2.734 1 98.38 165 SER B O 1
ATOM 2800 N N . LYS B 1 166 ? -12.133 -4.25 3.381 1 98.5 166 LYS B N 1
ATOM 2801 C CA . LYS B 1 166 ? -12.523 -4.5 4.766 1 98.5 166 LYS B CA 1
ATOM 2802 C C . LYS B 1 166 ? -12.992 -3.219 5.445 1 98.5 166 LYS B C 1
ATOM 2804 O O . LYS B 1 166 ? -14.008 -3.213 6.141 1 98.5 166 LYS B O 1
ATOM 2809 N N . GLY B 1 167 ? -12.281 -2.125 5.203 1 98.75 167 GLY B N 1
ATOM 2810 C CA . GLY B 1 167 ? -12.633 -0.858 5.824 1 98.75 167 GLY B CA 1
ATOM 2811 C C . GLY B 1 167 ? -13.977 -0.323 5.371 1 98.75 167 GLY B C 1
ATOM 2812 O O . GLY B 1 167 ? -14.703 0.298 6.156 1 98.75 167 GLY B O 1
ATOM 2813 N N . LEU B 1 168 ? -14.289 -0.601 4.094 1 98.75 168 LEU B N 1
ATOM 2814 C CA . LEU B 1 168 ? -15.523 -0.059 3.541 1 98.75 168 LEU B CA 1
ATOM 2815 C C . LEU B 1 168 ? -16.578 -1.152 3.391 1 98.75 168 LEU B C 1
ATOM 2817 O O . LEU B 1 168 ? -17.641 -0.925 2.799 1 98.75 168 LEU B O 1
ATOM 2821 N N . ARG B 1 169 ? -16.266 -2.324 3.926 1 98.25 169 ARG B N 1
ATOM 2822 C CA . ARG B 1 169 ? -17.203 -3.449 3.984 1 98.25 169 ARG B CA 1
ATOM 2823 C C . ARG B 1 169 ? -17.719 -3.805 2.596 1 98.25 169 ARG B C 1
ATOM 2825 O O . ARG B 1 169 ? -18.922 -3.949 2.395 1 98.25 169 ARG B O 1
ATOM 2832 N N . VAL B 1 170 ? -16.797 -3.906 1.672 1 97.75 170 VAL B N 1
ATOM 2833 C CA . VAL B 1 170 ? -17.125 -4.309 0.311 1 97.75 170 VAL B CA 1
ATOM 2834 C C . VAL B 1 170 ? -17.406 -5.809 0.269 1 97.75 170 VAL B C 1
ATOM 2836 O O . VAL B 1 170 ? -16.562 -6.613 0.68 1 97.75 170 VAL B O 1
ATOM 2839 N N . PRO B 1 171 ? -18.562 -6.211 -0.206 1 94.62 171 PRO B N 1
ATOM 2840 C CA . PRO B 1 171 ? -18.844 -7.648 -0.279 1 94.62 171 PRO B CA 1
ATOM 2841 C C . PRO B 1 171 ? -18.016 -8.359 -1.342 1 94.62 171 PRO B C 1
ATOM 2843 O O . PRO B 1 171 ? -17.547 -7.727 -2.297 1 94.62 171 PRO B O 1
ATOM 2846 N N . VAL B 1 172 ? -17.766 -9.664 -1.143 1 94.62 172 VAL B N 1
ATOM 2847 C CA . VAL B 1 172 ? -17.125 -10.469 -2.176 1 94.62 172 VAL B CA 1
ATOM 2848 C C . VAL B 1 172 ? -17.922 -10.375 -3.473 1 94.62 172 VAL B C 1
ATOM 2850 O O . VAL B 1 172 ? -19.156 -10.273 -3.443 1 94.62 172 VAL B O 1
ATOM 2853 N N . GLU B 1 173 ? -17.203 -10.383 -4.594 1 93.12 173 GLU B N 1
ATOM 2854 C CA . GLU B 1 173 ? -17.859 -10.297 -5.891 1 93.12 173 GLU B CA 1
ATOM 2855 C C . GLU B 1 173 ? -18.797 -11.469 -6.113 1 93.12 173 GLU B C 1
ATOM 2857 O O . GLU B 1 173 ? -18.453 -12.617 -5.828 1 93.12 173 GLU B O 1
ATOM 2862 N N . SER B 1 174 ? -19.953 -11.211 -6.629 1 90.06 174 SER B N 1
ATOM 2863 C CA . SER B 1 174 ? -20.984 -12.219 -6.801 1 90.06 174 SER B CA 1
ATOM 2864 C C . SER B 1 174 ? -20.562 -13.281 -7.816 1 90.06 174 SER B C 1
ATOM 2866 O O . SER B 1 174 ? -21 -14.43 -7.742 1 90.06 174 SER B O 1
ATOM 2868 N N . ARG B 1 175 ? -19.672 -12.961 -8.727 1 89.81 175 ARG B N 1
ATOM 2869 C CA . ARG B 1 175 ? -19.266 -13.867 -9.789 1 89.81 175 ARG B CA 1
ATOM 2870 C C . ARG B 1 175 ? -18.25 -14.891 -9.289 1 89.81 175 ARG B C 1
ATOM 2872 O O . ARG B 1 175 ? -17.938 -15.852 -9.992 1 89.81 175 ARG B O 1
ATOM 2879 N N . VAL B 1 176 ? -17.766 -14.633 -8.07 1 90.62 176 VAL B N 1
ATOM 2880 C CA . VAL B 1 176 ? -16.797 -15.539 -7.461 1 90.62 176 VAL B CA 1
ATOM 2881 C C . VAL B 1 176 ? -17.531 -16.578 -6.613 1 90.62 176 VAL B C 1
ATOM 2883 O O . VAL B 1 176 ? -18.359 -16.234 -5.762 1 90.62 176 VAL B O 1
ATOM 2886 N N . LYS B 1 177 ? -17.25 -17.812 -6.816 1 83.94 177 LYS B N 1
ATOM 2887 C CA . LYS B 1 177 ? -18 -18.891 -6.176 1 83.94 177 LYS B CA 1
ATOM 2888 C C . LYS B 1 177 ? -17.25 -19.453 -4.969 1 83.94 177 LYS B C 1
ATOM 2890 O O . LYS B 1 177 ? -17.859 -19.891 -3.998 1 83.94 177 LYS B O 1
ATOM 2895 N N . ARG B 1 178 ? -15.961 -19.422 -5.043 1 87.38 178 ARG B N 1
ATOM 2896 C CA . ARG B 1 178 ? -15.172 -19.984 -3.955 1 87.38 178 ARG B CA 1
ATOM 2897 C C . ARG B 1 178 ? -15.242 -19.109 -2.711 1 87.38 178 ARG B C 1
ATOM 2899 O O . ARG B 1 178 ? -14.914 -17.922 -2.76 1 87.38 178 ARG B O 1
ATOM 2906 N N . PRO B 1 179 ? -15.625 -19.719 -1.634 1 89.62 179 PRO B N 1
ATOM 2907 C CA . PRO B 1 179 ? -15.68 -18.922 -0.403 1 89.62 179 PRO B CA 1
ATOM 2908 C C . PRO B 1 179 ? -14.305 -18.734 0.244 1 89.62 179 PRO B C 1
ATOM 2910 O O . PRO B 1 179 ? -13.445 -19.609 0.123 1 89.62 179 PRO B O 1
ATOM 2913 N N . PHE B 1 180 ? -14.062 -17.609 0.909 1 92.06 180 PHE B N 1
ATOM 2914 C CA . PHE B 1 180 ? -12.906 -17.391 1.768 1 92.06 180 PHE B CA 1
ATOM 2915 C C . PHE B 1 180 ? -12.945 -18.312 2.98 1 92.06 180 PHE B C 1
ATOM 2917 O O . PHE B 1 180 ? -14.008 -18.5 3.584 1 92.06 180 PHE B O 1
ATOM 2924 N N . PRO B 1 181 ? -11.852 -19 3.201 1 83.19 181 PRO B N 1
ATOM 2925 C CA . PRO B 1 181 ? -11.883 -19.906 4.344 1 83.19 181 PRO B CA 1
ATOM 2926 C C . PRO B 1 181 ? -12.047 -19.188 5.676 1 83.19 181 PRO B C 1
ATOM 2928 O O . PRO B 1 181 ? -11.289 -18.266 5.98 1 83.19 181 PRO B O 1
ATOM 2931 N N . VAL B 1 182 ? -13.234 -18.969 6.18 1 65.5 182 VAL B N 1
ATOM 2932 C CA . VAL B 1 182 ? -13.539 -18.266 7.422 1 65.5 182 VAL B CA 1
ATOM 2933 C C . VAL B 1 182 ? -12.656 -18.797 8.547 1 65.5 182 VAL B C 1
ATOM 2935 O O . VAL B 1 182 ? -12.18 -19.938 8.484 1 65.5 182 VAL B O 1
ATOM 2938 N N . PRO B 1 183 ? -12.172 -17.734 9.406 1 58.28 183 PRO B N 1
ATOM 2939 C CA . PRO B 1 183 ? -11.344 -18.188 10.531 1 58.28 183 PRO B CA 1
ATOM 2940 C C . PRO B 1 183 ? -11.844 -19.5 11.148 1 58.28 183 PRO B C 1
ATOM 2942 O O . PRO B 1 183 ? -13.047 -19.766 11.141 1 58.28 183 PRO B O 1
ATOM 2945 N N . LEU B 1 184 ? -10.875 -20.469 11.453 1 45.62 184 LEU B N 1
ATOM 2946 C CA . LEU B 1 184 ? -11.242 -21.672 12.188 1 45.62 184 LEU B CA 1
ATOM 2947 C C . LEU B 1 184 ? -11.844 -21.328 13.547 1 45.62 184 LEU B C 1
ATOM 2949 O O . LEU B 1 184 ? -11.492 -20.312 14.141 1 45.62 184 LEU B O 1
#

InterPro domains:
  IPR029032 AhpD-like [G3DSA:1.20.1290.10] (34-178)
  IPR029032 AhpD-like [SSF69118] (16-176)

Organism: NCBI:txid2511166

Secondary structure (DSSP, 8-state):
--SPPP-SSPPHHHHHHHTTS-GGGPSPPHHHHHHTTSHHHHHHHHHT--TT-SS-SS-HHHHHHHHHHHHHHTT-HHHHHHHIIIIITTTT--HHHHHHHHH--TT-TTS-HHHHHHHHHHHHHHHHSS--HHHHHHHTTT--HHHHHHHHHHHHHHHHHHHHHHHTTPPPPTT--SPP----/--SPPP-SSPPHHHHHHHTTS-GGGPSPPHHHHHHTTSHHHHHHHHHT--TT-SS-SS-HHHHHHHHHHHHHHTT-HHHHHHHIIIIITTTT--HHHHHHHHH--TT-TTS-HHHHHHHHHHHHHHHHSS--HHHHHHHTTT--HHHHHHHHHHHHHHHHHHHHHHHTTPPPPTT--SPP----

Sequence (368 aa):
MRVEPLIPPYSAHVQAELDLLPKSWLPPFQHYGLLGRDPRLLRAYRLGSVAYLDPGHITLRQREVFLLRVTGRCQNGFEWTLRVHYFADDAGVTEAQLHASVHGSADDACWESGDRILIRLADELHDTATIGDALWDDMRPVFTDEAVLQLILLAGHYRTNAYISKGLRVPVESRVKRPFPVPLMRVEPLIPPYSAHVQAELDLLPKSWLPPFQHYGLLGRDPRLLRAYRLGSVAYLDPGHITLRQREVFLLRVTGRCQNGFEWTLRVHYFADDAGVTEAQLHASVHGSADDACWESGDRILIRLADELHDTATIGDALWDDMRPVFTDEAVLQLILLAGHYRTNAYISKGLRVPVESRVKRPFPVPL